Protein AF-A0A2H0XCF5-F1 (afdb_monomer)

Solvent-accessible surface area (backbone atoms only — not comparable to full-atom values): 10838 Å² total; per-residue (Å²): 136,67,68,72,60,56,55,53,52,55,47,54,50,50,53,48,52,52,51,49,44,40,75,73,67,46,80,83,74,76,75,56,80,42,83,70,45,74,65,26,50,51,44,52,53,49,49,54,52,53,51,54,51,32,51,76,69,72,48,75,63,23,30,33,67,71,62,36,50,27,27,74,63,64,46,43,59,60,78,50,70,64,45,41,41,38,24,80,32,69,65,54,40,50,56,49,51,51,52,42,43,73,74,62,28,42,79,57,72,69,33,81,96,72,17,50,23,31,29,35,80,88,78,67,38,41,39,36,32,46,19,31,77,45,87,57,73,83,37,55,56,85,76,56,89,84,42,63,34,54,46,97,90,46,74,46,42,26,54,48,60,69,50,52,45,52,36,47,56,50,42,54,74,73,68,74,50,65,60,69,61,44,49,45,51,44,50,61,66,63,68,122

pLDDT: mean 88.39, std 11.89, range [38.0, 98.62]

Sequence (192 aa):
MLFPRIKMVFVDILLKGLFVLEKLGFKILPIPKVDPDGKTLEVFNLLKKIYAEAEKRGIKVWLTGSWAITGRYGAYFKNIRDIDFTMLTKVNEADFAETLSFLGLAKVKEGPMGANRYVDQKSGIEVDFGSITYPGVYYNMPLKDNEVMVLDGFSYRVIPVESHVKVYKYILFNTGQSLRNDLIKIKILLRY

Nearest PDB structures (foldseek):
  5kqj-assembly1_A  TM=7.344E-01  e=1.319E-07  Klebsiella pneumoniae
  5cfu-assembly1_A  TM=7.432E-01  e=2.700E-07  Pseudomonas aeruginosa
  8an4-assembly1_A  TM=6.280E-01  e=2.299E-04  Mycobacterium tuberculosis H37Rv
  8rr5-assembly1_A  TM=5.787E-01  e=2.359E-03  Mycobacterium tuberculosis H37Rv
  7x8e-assembly1_A  TM=7.436E-01  e=2.132E+00  Pseudomonas fluorescens

Structure (mmCIF, N/CA/C/O backbone):
data_AF-A0A2H0XCF5-F1
#
_entry.id   AF-A0A2H0XCF5-F1
#
loop_
_atom_site.group_PDB
_atom_site.id
_atom_site.type_symbol
_atom_site.label_atom_id
_atom_site.label_alt_id
_atom_site.label_comp_id
_atom_site.label_asym_id
_atom_site.label_entity_id
_atom_site.label_seq_id
_atom_site.pdbx_PDB_ins_code
_atom_site.Cartn_x
_atom_site.Cartn_y
_atom_site.Cartn_z
_atom_site.occupancy
_atom_site.B_iso_or_equiv
_atom_site.auth_seq_id
_atom_site.auth_comp_id
_atom_site.auth_asym_id
_atom_site.auth_atom_id
_atom_site.pdbx_PDB_model_num
ATOM 1 N N . MET A 1 1 ? 10.580 29.923 -9.404 1.00 41.69 1 MET A N 1
ATOM 2 C CA . MET A 1 1 ? 11.225 28.606 -9.169 1.00 41.69 1 MET A CA 1
ATOM 3 C C . MET A 1 1 ? 11.202 27.761 -10.450 1.00 41.69 1 MET A C 1
ATOM 5 O O . MET A 1 1 ? 10.199 27.116 -10.718 1.00 41.69 1 MET A O 1
ATOM 9 N N . LEU A 1 2 ? 12.272 27.772 -11.261 1.00 38.00 2 LEU A N 1
ATOM 10 C CA . LEU A 1 2 ? 12.387 26.961 -12.497 1.00 38.00 2 LEU A CA 1
ATOM 11 C C . LEU A 1 2 ? 13.055 25.582 -12.289 1.00 38.00 2 LEU A C 1
ATOM 13 O O . LEU A 1 2 ? 12.873 24.674 -13.098 1.00 38.00 2 LEU A O 1
ATOM 17 N N . PHE A 1 3 ? 13.783 25.400 -11.186 1.00 44.28 3 PHE A N 1
ATOM 18 C CA . PHE A 1 3 ? 14.558 24.188 -10.890 1.00 44.28 3 PHE A CA 1
ATOM 19 C C . PHE A 1 3 ? 13.755 22.871 -10.766 1.00 44.28 3 PHE A C 1
ATOM 21 O O . PHE A 1 3 ? 14.265 21.847 -11.226 1.00 44.28 3 PHE A O 1
ATOM 28 N N . PRO A 1 4 ? 12.517 22.837 -10.222 1.00 58.19 4 PRO A N 1
ATOM 29 C CA . PRO A 1 4 ? 11.760 21.585 -10.112 1.00 58.19 4 PRO A CA 1
ATOM 30 C C . PRO A 1 4 ? 11.343 21.015 -11.475 1.00 58.19 4 PRO A C 1
ATOM 32 O O . PRO A 1 4 ? 11.314 19.801 -11.660 1.00 58.19 4 PRO A O 1
ATOM 35 N N . ARG A 1 5 ? 11.045 21.890 -12.448 1.00 59.28 5 ARG A N 1
ATOM 36 C CA . ARG A 1 5 ? 10.566 21.485 -13.779 1.00 59.28 5 ARG A CA 1
ATOM 37 C C . ARG A 1 5 ? 11.678 20.875 -14.627 1.00 59.28 5 ARG A C 1
ATOM 39 O O . ARG A 1 5 ? 11.455 19.843 -15.246 1.00 59.28 5 ARG A O 1
ATOM 46 N N . ILE A 1 6 ? 12.874 21.465 -14.601 1.00 62.53 6 ILE A N 1
ATOM 47 C CA . ILE A 1 6 ? 14.034 20.961 -15.352 1.00 62.53 6 ILE A CA 1
ATOM 48 C C . ILE A 1 6 ? 14.409 19.555 -14.871 1.00 62.53 6 ILE A C 1
ATOM 50 O O . ILE A 1 6 ? 14.565 18.654 -15.693 1.00 62.5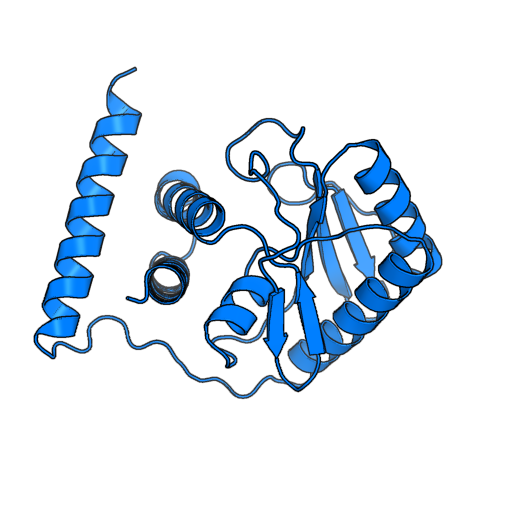3 6 ILE A O 1
ATOM 54 N N . LYS A 1 7 ? 14.455 19.330 -13.548 1.00 66.25 7 LYS A N 1
ATOM 55 C CA . LYS A 1 7 ? 14.712 17.996 -12.983 1.00 66.25 7 LYS A CA 1
ATOM 56 C C . LYS A 1 7 ? 13.691 16.966 -13.469 1.00 66.25 7 LYS A C 1
ATOM 58 O O . LYS A 1 7 ? 14.101 15.907 -13.915 1.00 66.25 7 LYS A O 1
ATOM 63 N N . MET A 1 8 ? 12.392 17.278 -13.473 1.00 67.31 8 MET A N 1
ATOM 64 C CA . MET A 1 8 ? 11.376 16.334 -13.969 1.00 67.31 8 MET A CA 1
ATOM 65 C C . MET A 1 8 ? 11.537 15.988 -15.458 1.00 67.31 8 MET A C 1
ATOM 67 O O . MET A 1 8 ? 11.370 14.831 -15.830 1.00 67.31 8 MET A O 1
ATOM 71 N N . VAL A 1 9 ? 11.921 16.951 -16.302 1.00 72.31 9 VAL A N 1
ATOM 72 C CA . VAL A 1 9 ? 12.153 16.702 -17.737 1.00 72.31 9 VAL A CA 1
ATOM 73 C C . VAL A 1 9 ? 13.334 15.753 -17.959 1.00 72.31 9 VAL A C 1
ATOM 75 O O . VAL A 1 9 ? 13.212 14.800 -18.726 1.00 72.31 9 VAL A O 1
ATOM 78 N N . PHE A 1 10 ? 14.455 15.953 -17.258 1.00 72.44 10 PHE A N 1
ATOM 79 C CA . PHE A 1 10 ? 15.607 15.043 -17.345 1.00 72.44 10 PHE A CA 1
ATOM 80 C C . PHE A 1 10 ? 15.259 13.612 -16.935 1.00 72.44 10 PHE A C 1
ATOM 82 O O . PHE A 1 10 ? 15.766 12.656 -17.512 1.00 72.44 10 PHE A O 1
ATOM 89 N N . VAL A 1 11 ? 14.365 13.460 -15.966 1.00 71.25 11 VAL A N 1
ATOM 90 C CA . VAL A 1 11 ? 13.910 12.160 -15.465 1.00 71.25 11 VAL A CA 1
ATOM 91 C C . VAL A 1 11 ? 13.051 11.451 -16.484 1.00 71.25 11 VAL A C 1
ATOM 93 O O . VAL A 1 11 ? 13.240 10.263 -16.722 1.00 71.25 11 VAL A O 1
ATOM 96 N N . ASP A 1 12 ? 12.136 12.179 -17.110 1.00 76.31 12 ASP A N 1
ATOM 97 C CA . ASP A 1 12 ? 11.334 11.624 -18.188 1.00 76.31 12 ASP A CA 1
ATOM 98 C C . ASP A 1 12 ? 12.219 11.189 -19.355 1.00 76.31 12 ASP A C 1
ATOM 100 O O . ASP A 1 12 ? 11.982 10.128 -19.926 1.00 76.31 12 ASP A O 1
ATOM 104 N N . ILE A 1 13 ? 13.272 11.948 -19.671 1.00 81.75 13 ILE A N 1
ATOM 105 C CA . ILE A 1 13 ? 14.261 11.571 -20.689 1.00 81.75 13 ILE A CA 1
ATOM 106 C C . ILE A 1 13 ? 15.046 10.325 -20.259 1.00 81.75 13 ILE A C 1
ATOM 108 O O . ILE A 1 13 ? 15.174 9.397 -21.053 1.00 81.75 13 ILE A O 1
ATOM 112 N N . LEU A 1 14 ? 15.530 10.264 -19.016 1.00 80.44 14 LEU A N 1
ATOM 113 C CA . LEU A 1 14 ? 16.307 9.131 -18.507 1.00 80.44 14 LEU A CA 1
ATOM 114 C C . LEU A 1 14 ? 15.472 7.848 -18.442 1.00 80.44 14 LEU A C 1
ATOM 116 O O . LEU A 1 14 ? 15.926 6.804 -18.900 1.00 80.44 14 LEU A O 1
ATOM 120 N N . LEU A 1 15 ? 14.238 7.926 -17.938 1.00 82.19 15 LEU A N 1
ATOM 121 C CA . LEU A 1 15 ? 13.301 6.800 -17.918 1.00 82.19 15 LEU A CA 1
ATOM 122 C C . LEU A 1 15 ? 12.941 6.355 -19.340 1.00 82.19 15 LEU A C 1
ATOM 124 O O . LEU A 1 15 ? 12.946 5.158 -19.616 1.00 82.19 15 LEU A O 1
ATOM 128 N N . LYS A 1 16 ? 12.685 7.297 -20.261 1.00 82.12 16 LYS A N 1
ATOM 129 C CA . LYS A 1 16 ? 12.454 6.975 -21.678 1.00 82.12 16 LYS A CA 1
ATOM 130 C C . LYS A 1 16 ? 13.663 6.275 -22.291 1.00 82.12 16 LYS A C 1
ATOM 132 O O . LYS A 1 16 ? 13.485 5.240 -22.919 1.00 82.12 16 LYS A O 1
ATOM 137 N N . GLY A 1 17 ? 14.871 6.798 -22.085 1.00 82.44 17 GLY A N 1
ATOM 138 C CA . GLY A 1 17 ? 16.109 6.196 -22.577 1.00 82.44 17 GLY A CA 1
ATOM 139 C C . GLY A 1 17 ? 16.317 4.784 -22.030 1.00 82.44 17 GLY A C 1
ATOM 140 O O . GLY A 1 17 ? 16.535 3.858 -22.807 1.00 82.44 17 GLY A O 1
ATOM 141 N N . LEU A 1 18 ? 16.152 4.601 -20.715 1.00 82.38 18 LEU A N 1
ATOM 142 C CA . LEU A 1 18 ? 16.228 3.297 -20.055 1.00 82.38 18 LEU A CA 1
ATOM 143 C C . LEU A 1 18 ? 15.256 2.297 -20.697 1.00 82.38 18 LEU A C 1
ATOM 145 O O . LEU A 1 18 ? 15.669 1.218 -21.109 1.00 82.38 18 LEU A O 1
ATOM 149 N N . PHE A 1 19 ? 13.978 2.660 -20.836 1.00 80.62 19 PHE A N 1
ATOM 150 C CA . PHE A 1 19 ? 12.969 1.749 -21.381 1.00 80.62 19 PHE A CA 1
ATOM 151 C C . PHE A 1 19 ? 13.103 1.516 -22.887 1.00 80.62 19 PHE A C 1
ATOM 153 O O . PHE A 1 19 ? 12.775 0.428 -23.353 1.00 80.62 19 PHE A O 1
ATOM 160 N N . VAL A 1 20 ? 13.616 2.484 -23.655 1.00 84.25 20 VAL A N 1
ATOM 161 C CA . VAL A 1 20 ? 13.973 2.276 -25.068 1.00 84.25 20 VAL A CA 1
ATOM 162 C C . VAL A 1 20 ? 15.093 1.246 -25.180 1.00 84.25 20 VAL A C 1
ATOM 164 O O . VAL A 1 20 ? 14.961 0.299 -25.949 1.00 84.25 20 VAL A O 1
ATOM 167 N N . LEU A 1 21 ? 16.155 1.366 -24.380 1.00 81.50 21 LEU A N 1
ATOM 168 C CA . LEU A 1 21 ? 17.240 0.382 -24.369 1.00 81.50 21 LEU A CA 1
ATOM 169 C C . LEU A 1 21 ? 16.738 -1.011 -23.962 1.00 81.50 21 LEU A C 1
ATOM 171 O O . LEU A 1 21 ? 17.125 -2.006 -24.570 1.00 81.50 21 LEU A O 1
ATOM 175 N N . GLU A 1 22 ? 15.820 -1.104 -23.001 1.00 81.19 22 GLU A N 1
ATOM 176 C CA . GLU A 1 22 ? 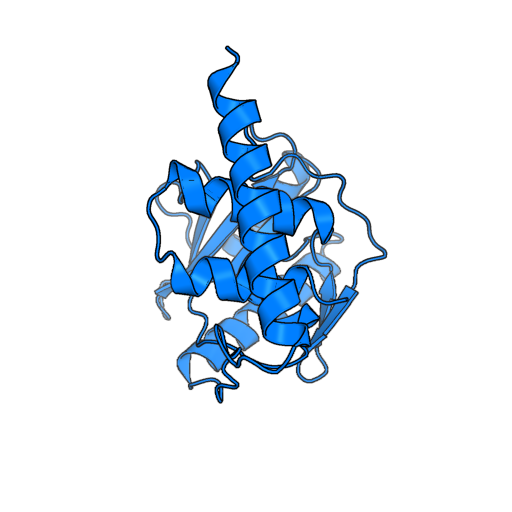15.216 -2.394 -22.654 1.00 81.19 22 GLU A CA 1
ATOM 177 C C . GLU A 1 22 ? 14.352 -2.984 -23.775 1.00 81.19 22 GLU A C 1
ATOM 179 O O . GLU A 1 22 ? 14.401 -4.194 -24.000 1.00 81.19 22 GLU A O 1
ATOM 184 N N . LYS A 1 23 ? 13.618 -2.150 -24.526 1.00 79.81 23 LYS A N 1
ATOM 185 C CA . LYS A 1 23 ? 12.891 -2.580 -25.736 1.00 79.81 23 LYS A CA 1
ATOM 186 C C . LYS A 1 23 ? 13.830 -3.069 -26.840 1.00 79.81 23 LYS A C 1
ATOM 188 O O . LYS A 1 23 ? 13.454 -3.954 -27.599 1.00 79.81 23 LYS A O 1
ATOM 193 N N . LEU A 1 24 ? 15.054 -2.546 -26.892 1.00 84.19 24 LEU A N 1
ATOM 194 C CA . LEU A 1 24 ? 16.117 -3.007 -27.790 1.00 84.19 24 LEU A CA 1
ATOM 195 C C . LEU A 1 24 ? 16.824 -4.285 -27.292 1.00 84.19 24 LEU A C 1
ATOM 197 O O . LEU A 1 24 ? 17.776 -4.739 -27.920 1.00 84.19 24 LEU A O 1
ATOM 201 N N . GLY A 1 25 ? 16.369 -4.883 -26.184 1.00 77.88 25 GLY A N 1
ATOM 202 C CA . GLY A 1 25 ? 16.856 -6.170 -25.677 1.00 77.88 25 GLY A CA 1
ATOM 203 C C . GLY A 1 25 ? 17.908 -6.077 -24.570 1.00 77.88 25 GLY A C 1
ATOM 204 O O . GLY A 1 25 ? 18.288 -7.105 -24.002 1.00 77.88 25 GLY A O 1
ATOM 205 N N . PHE A 1 26 ? 18.351 -4.873 -24.193 1.00 79.19 26 PHE A N 1
ATOM 206 C CA . PHE A 1 26 ? 19.275 -4.699 -23.073 1.00 79.19 26 PHE A CA 1
ATOM 207 C C . PHE A 1 26 ? 18.525 -4.919 -21.752 1.00 79.19 26 PHE A C 1
ATOM 209 O O . PHE A 1 26 ? 17.697 -4.108 -21.359 1.00 79.19 26 PHE A O 1
ATOM 216 N N . LYS A 1 27 ? 18.790 -6.009 -21.022 1.00 77.00 27 LYS A N 1
ATOM 217 C CA . LYS A 1 27 ? 18.137 -6.296 -19.725 1.00 77.00 27 LYS A CA 1
ATOM 218 C C . LYS A 1 27 ? 18.720 -5.442 -18.588 1.00 77.00 27 LYS A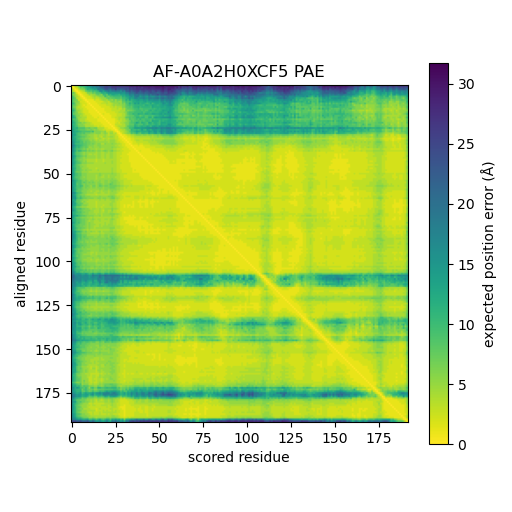 C 1
ATOM 220 O O . LYS A 1 27 ? 19.346 -5.971 -17.674 1.00 77.00 27 LYS A O 1
ATOM 225 N N . ILE A 1 28 ? 18.532 -4.125 -18.651 1.00 81.44 28 ILE A N 1
ATOM 226 C CA . ILE A 1 28 ? 19.169 -3.163 -17.736 1.00 81.44 28 ILE A CA 1
ATOM 227 C C . ILE A 1 28 ? 18.570 -3.244 -16.327 1.00 81.44 28 ILE A C 1
ATOM 229 O O . ILE A 1 28 ? 19.303 -3.196 -15.339 1.00 81.44 28 ILE A O 1
ATOM 233 N N . LEU A 1 29 ? 17.248 -3.392 -16.213 1.00 85.12 29 LEU A N 1
ATOM 234 C CA . LEU A 1 29 ? 16.550 -3.398 -14.931 1.00 85.12 29 LEU A CA 1
ATOM 235 C C . LEU A 1 29 ? 15.545 -4.557 -14.852 1.00 85.12 29 LEU A C 1
ATOM 237 O O . LEU A 1 29 ? 14.331 -4.339 -14.929 1.00 85.12 29 LEU A O 1
ATOM 241 N N . PRO A 1 30 ? 16.004 -5.814 -14.716 1.00 86.12 30 PRO A N 1
ATOM 242 C CA . PRO A 1 30 ? 15.095 -6.948 -14.591 1.00 86.12 30 PRO A CA 1
ATOM 243 C C . PRO A 1 30 ? 14.179 -6.759 -13.375 1.00 86.12 30 PRO A C 1
ATOM 245 O O . PRO A 1 30 ? 14.649 -6.454 -12.278 1.00 86.12 30 PRO A O 1
ATOM 248 N N . ILE A 1 31 ? 12.870 -6.935 -13.579 1.00 90.25 31 ILE A N 1
ATOM 249 C CA . ILE A 1 31 ? 11.903 -6.961 -12.478 1.00 90.25 31 ILE A CA 1
ATOM 250 C C . ILE A 1 31 ? 11.994 -8.361 -11.862 1.00 90.25 31 ILE A C 1
ATOM 252 O O . ILE A 1 31 ? 11.685 -9.333 -12.559 1.00 90.25 31 ILE A O 1
ATOM 256 N N . PRO A 1 32 ? 12.441 -8.497 -10.605 1.00 91.56 32 PRO A N 1
ATOM 257 C CA . PRO A 1 32 ? 12.497 -9.798 -9.958 1.00 91.56 32 PRO A CA 1
ATOM 258 C C . PRO A 1 32 ? 11.08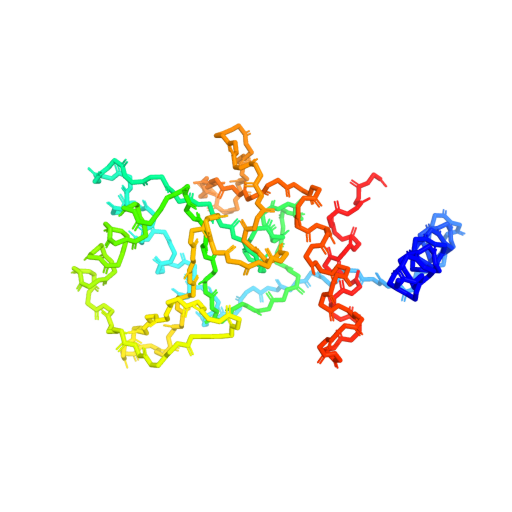5 -10.375 -9.796 1.00 91.56 32 PRO A C 1
ATOM 260 O O . PRO A 1 32 ? 10.108 -9.644 -9.632 1.00 91.56 32 PRO A O 1
ATOM 263 N N . LYS A 1 33 ? 10.991 -11.701 -9.838 1.00 93.19 33 LYS A N 1
ATOM 264 C CA . LYS A 1 33 ? 9.855 -12.450 -9.301 1.00 93.19 33 LYS A CA 1
ATOM 265 C C . LYS A 1 33 ? 10.354 -13.127 -8.035 1.00 93.19 33 LYS A C 1
ATOM 267 O O . LYS A 1 33 ? 11.412 -13.750 -8.071 1.00 93.19 33 LYS A O 1
ATOM 272 N N . VAL A 1 34 ? 9.657 -12.912 -6.932 1.00 94.88 34 VAL A N 1
ATOM 273 C CA . VAL A 1 34 ? 10.078 -13.353 -5.601 1.00 94.88 34 VAL A CA 1
ATOM 274 C C . VAL A 1 34 ? 8.939 -14.154 -5.004 1.00 94.88 34 VAL A C 1
ATOM 276 O O . VAL A 1 34 ? 7.812 -13.678 -5.029 1.00 94.88 34 VAL A O 1
ATOM 279 N N . ASP A 1 35 ? 9.216 -15.326 -4.449 1.00 96.75 35 ASP A N 1
ATOM 280 C CA . ASP A 1 35 ? 8.212 -16.034 -3.659 1.00 96.75 35 ASP A CA 1
ATOM 281 C C . ASP A 1 35 ? 8.038 -15.315 -2.311 1.00 96.75 35 ASP A C 1
ATOM 283 O O . ASP A 1 35 ? 9.043 -15.001 -1.659 1.00 96.75 35 ASP A O 1
ATOM 287 N N . PRO A 1 36 ? 6.800 -14.992 -1.891 1.00 96.88 36 PRO A N 1
ATOM 288 C CA . PRO A 1 36 ? 6.574 -14.261 -0.654 1.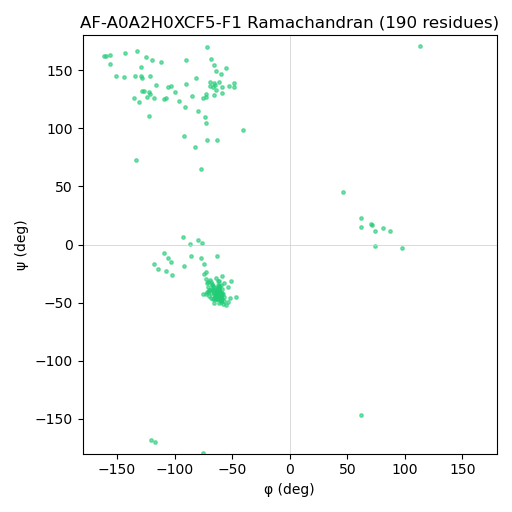00 96.88 36 PRO A CA 1
ATOM 289 C C . PRO A 1 36 ? 6.993 -15.114 0.543 1.00 96.88 36 PRO A C 1
ATOM 291 O O . PRO A 1 36 ? 6.558 -16.254 0.704 1.00 96.88 36 PRO A O 1
ATOM 294 N N . ASP A 1 37 ? 7.816 -14.546 1.418 1.00 98.06 37 ASP A N 1
ATOM 295 C CA . ASP A 1 37 ? 8.162 -15.206 2.672 1.00 98.06 37 ASP A CA 1
ATOM 296 C C . ASP A 1 37 ? 6.993 -15.210 3.674 1.00 98.06 37 ASP A C 1
ATOM 298 O O . ASP A 1 37 ? 5.985 -14.515 3.509 1.00 98.06 37 ASP A O 1
ATOM 302 N N . GLY A 1 38 ? 7.146 -15.973 4.763 1.00 98.19 38 GLY A N 1
ATOM 303 C CA . GLY A 1 38 ? 6.112 -16.100 5.796 1.00 98.19 38 GLY A CA 1
ATOM 304 C C . GLY A 1 38 ? 5.642 -14.751 6.345 1.00 98.19 38 GLY A C 1
ATOM 305 O O . GLY A 1 38 ? 4.448 -14.549 6.553 1.00 98.19 38 GLY A O 1
ATOM 306 N N . LYS A 1 39 ? 6.554 -13.780 6.480 1.00 97.94 39 LYS A N 1
ATOM 307 C CA . LYS A 1 39 ? 6.197 -12.447 6.965 1.00 97.94 39 LYS A CA 1
ATOM 308 C C . LYS A 1 39 ? 5.367 -11.655 5.951 1.00 97.94 39 LYS A C 1
ATOM 310 O O . LYS A 1 39 ? 4.421 -10.978 6.337 1.00 97.94 39 LYS A O 1
ATOM 315 N N . THR A 1 40 ? 5.673 -11.753 4.661 1.00 98.25 40 THR A N 1
ATOM 316 C CA . THR A 1 40 ? 4.866 -11.141 3.592 1.00 98.25 40 THR A CA 1
ATOM 317 C C . THR A 1 40 ? 3.466 -11.753 3.544 1.00 98.25 40 THR A C 1
ATOM 319 O O . THR A 1 40 ? 2.488 -11.030 3.362 1.00 98.25 40 THR A O 1
ATOM 322 N N . LEU A 1 41 ? 3.348 -13.064 3.777 1.00 98.19 41 LEU A N 1
ATOM 323 C CA . LEU A 1 41 ? 2.056 -13.749 3.877 1.00 98.19 41 LEU A CA 1
ATOM 324 C C . LEU A 1 41 ? 1.251 -13.302 5.109 1.00 98.19 41 LEU A C 1
ATOM 326 O O . LEU A 1 41 ? 0.040 -13.105 5.006 1.00 98.19 41 LEU A O 1
ATOM 330 N N . GLU A 1 42 ? 1.896 -13.080 6.259 1.00 98.38 42 GLU A N 1
ATOM 331 C CA . GLU A 1 42 ? 1.244 -12.483 7.436 1.00 98.38 42 GLU A CA 1
ATOM 332 C C . GLU A 1 42 ? 0.686 -11.088 7.134 1.00 98.38 42 GLU A C 1
ATOM 334 O O . GLU A 1 42 ? -0.479 -10.818 7.433 1.00 98.38 42 GLU A O 1
ATOM 339 N N . VAL A 1 43 ? 1.487 -10.224 6.497 1.00 98.56 43 VAL A N 1
ATOM 340 C CA . VAL A 1 43 ? 1.060 -8.880 6.068 1.00 98.56 43 VAL A CA 1
ATOM 341 C C . VAL A 1 43 ? -0.116 -8.977 5.106 1.00 98.56 43 VAL A C 1
ATOM 343 O O . VAL A 1 43 ? -1.105 -8.266 5.270 1.00 98.56 43 VAL A O 1
ATOM 346 N N . PHE A 1 44 ? -0.066 -9.905 4.151 1.00 98.38 44 PHE A N 1
ATOM 347 C CA . PHE A 1 44 ? -1.156 -10.112 3.206 1.00 98.38 44 PHE A CA 1
ATOM 348 C C . PHE A 1 44 ? -2.451 -10.564 3.893 1.00 98.38 44 PHE A C 1
ATOM 350 O O . PHE A 1 44 ? -3.538 -10.094 3.561 1.00 98.38 44 PHE A O 1
ATOM 357 N N . ASN A 1 45 ? -2.352 -11.444 4.889 1.00 98.44 45 ASN A N 1
ATOM 358 C CA . ASN A 1 45 ? -3.506 -11.887 5.667 1.00 98.44 45 ASN A CA 1
ATOM 359 C C . ASN A 1 45 ? -4.093 -10.758 6.523 1.00 98.44 45 ASN A C 1
ATOM 361 O O . ASN A 1 45 ? -5.316 -10.652 6.628 1.00 98.44 45 ASN A O 1
ATOM 365 N N . LEU A 1 46 ? -3.252 -9.901 7.110 1.00 98.62 46 LEU A N 1
ATOM 366 C CA . LEU A 1 46 ? -3.715 -8.715 7.828 1.00 98.62 46 LEU A CA 1
ATOM 367 C C . LEU A 1 46 ? -4.398 -7.720 6.879 1.00 98.62 46 LEU A C 1
ATOM 369 O O . LEU A 1 46 ? -5.491 -7.249 7.183 1.00 98.62 46 LEU A O 1
ATOM 373 N N . LEU A 1 47 ? -3.818 -7.476 5.702 1.00 98.62 47 LEU A N 1
ATOM 374 C CA . LEU A 1 47 ? -4.416 -6.656 4.649 1.00 98.62 47 LEU A CA 1
ATOM 375 C C . LEU A 1 47 ? -5.830 -7.138 4.291 1.00 98.62 47 LEU A C 1
ATOM 377 O O . LEU A 1 47 ? -6.765 -6.337 4.302 1.00 98.62 47 LEU A O 1
ATOM 381 N N . LYS A 1 48 ? -6.017 -8.441 4.039 1.00 98.62 48 LYS A N 1
ATOM 382 C CA . LYS A 1 48 ? -7.344 -9.012 3.741 1.00 98.62 48 LYS A CA 1
ATOM 383 C C . LYS A 1 48 ? -8.351 -8.753 4.865 1.00 98.62 48 LYS A C 1
ATOM 385 O O . LYS A 1 48 ? -9.492 -8.398 4.587 1.00 98.62 48 LYS A O 1
ATOM 390 N N . LYS A 1 49 ? -7.932 -8.901 6.129 1.00 98.44 49 LYS A N 1
ATOM 391 C CA . LYS A 1 49 ? -8.783 -8.637 7.303 1.00 98.44 49 LYS A CA 1
ATOM 392 C C . LYS A 1 49 ? -9.184 -7.167 7.405 1.00 98.44 49 LYS A C 1
ATOM 394 O O . LYS A 1 49 ? -10.364 -6.883 7.585 1.00 98.44 49 LYS A O 1
ATOM 399 N N . ILE A 1 50 ? -8.221 -6.255 7.254 1.00 98.56 50 ILE A N 1
ATOM 400 C CA . ILE A 1 50 ? -8.462 -4.805 7.269 1.00 98.56 50 ILE A CA 1
ATOM 401 C C . ILE A 1 50 ? -9.448 -4.422 6.167 1.00 98.56 50 ILE A C 1
ATOM 403 O O . ILE A 1 50 ? -10.412 -3.706 6.425 1.00 98.56 50 ILE A O 1
ATOM 407 N N . TYR A 1 51 ? -9.235 -4.929 4.952 1.00 97.81 51 TYR A N 1
ATOM 408 C CA . TYR A 1 51 ? -10.091 -4.623 3.811 1.00 97.81 51 TYR A CA 1
ATOM 409 C C . TYR A 1 51 ? -11.522 -5.127 4.021 1.00 97.81 51 TYR A C 1
ATOM 411 O O . TYR A 1 51 ? -12.467 -4.364 3.851 1.00 97.81 51 TYR A O 1
ATOM 419 N N . ALA A 1 52 ? -11.678 -6.378 4.463 1.00 97.88 52 ALA A N 1
ATOM 420 C CA . ALA A 1 52 ? -12.987 -6.961 4.737 1.00 97.88 52 ALA A CA 1
ATOM 421 C C . ALA A 1 52 ? -13.746 -6.201 5.837 1.00 97.88 52 ALA A C 1
ATOM 423 O O . ALA A 1 52 ? -14.956 -6.016 5.735 1.00 97.88 52 ALA A O 1
ATOM 424 N N . GLU A 1 53 ? -13.056 -5.748 6.887 1.00 98.44 53 GLU A N 1
ATOM 425 C CA . GLU A 1 53 ? -13.685 -4.966 7.954 1.00 98.44 53 GLU A CA 1
ATOM 426 C C . GLU A 1 53 ? -14.070 -3.555 7.489 1.00 98.44 53 GLU A C 1
ATOM 428 O O . GLU A 1 53 ? -15.175 -3.096 7.779 1.00 98.44 53 GLU A O 1
ATOM 433 N N . ALA A 1 54 ? -13.211 -2.891 6.710 1.00 97.62 54 ALA A N 1
ATOM 434 C CA . ALA A 1 54 ? -13.534 -1.600 6.108 1.00 97.62 54 ALA A CA 1
ATOM 435 C C . ALA A 1 54 ? -14.772 -1.701 5.199 1.00 97.62 54 ALA A C 1
ATOM 437 O O . ALA A 1 54 ? -15.671 -0.867 5.289 1.00 97.62 54 ALA A O 1
ATOM 438 N N . GLU A 1 55 ? -14.875 -2.756 4.384 1.00 95.69 55 GLU A N 1
ATOM 439 C CA . GLU A 1 55 ? -16.038 -2.984 3.520 1.00 95.69 55 GLU A CA 1
ATOM 440 C C . GLU A 1 55 ? -17.330 -3.224 4.303 1.00 95.69 55 GLU A C 1
ATOM 442 O O . GLU A 1 55 ? -18.350 -2.620 3.972 1.00 95.69 55 GLU A O 1
ATOM 447 N N . LYS A 1 56 ? -17.295 -4.021 5.381 1.00 97.50 56 LYS A N 1
ATOM 448 C CA . LYS A 1 56 ? -18.459 -4.208 6.271 1.00 97.50 56 LYS A CA 1
ATOM 449 C C . LYS A 1 56 ? -18.966 -2.893 6.859 1.00 97.50 56 LYS A C 1
ATOM 451 O O . LYS A 1 56 ? -20.164 -2.744 7.076 1.00 97.50 56 LYS A O 1
ATOM 456 N N . ARG A 1 57 ? -18.057 -1.950 7.112 1.00 96.69 57 ARG A N 1
ATOM 457 C CA . ARG A 1 57 ? -18.353 -0.617 7.654 1.00 96.69 57 ARG A CA 1
ATOM 458 C C . ARG A 1 57 ? -18.698 0.415 6.578 1.00 96.69 57 ARG A C 1
ATOM 460 O O . ARG A 1 57 ? -18.946 1.568 6.909 1.00 96.69 57 ARG A O 1
ATOM 467 N N . GLY A 1 58 ? -18.702 0.034 5.299 1.00 96.06 58 GLY A N 1
ATOM 468 C CA . GLY A 1 58 ? -18.943 0.958 4.187 1.00 96.06 58 GLY A CA 1
ATOM 469 C C . GLY A 1 58 ? -17.798 1.948 3.934 1.00 96.06 58 GLY A C 1
ATOM 470 O O . GLY A 1 58 ? -17.995 2.954 3.254 1.00 96.06 58 GLY A O 1
ATOM 471 N N . ILE A 1 59 ? -16.598 1.678 4.454 1.00 95.88 59 ILE A N 1
ATOM 472 C CA . ILE A 1 59 ? -15.426 2.546 4.320 1.00 95.88 59 ILE A CA 1
ATOM 473 C C . ILE A 1 59 ? -14.641 2.139 3.074 1.00 95.88 59 ILE A C 1
ATOM 475 O O . ILE A 1 59 ? -14.107 1.032 2.962 1.00 95.88 59 ILE A O 1
ATOM 479 N N . LYS A 1 60 ? -14.522 3.068 2.124 1.00 95.75 60 LYS A N 1
ATOM 480 C CA . LYS A 1 60 ? -13.685 2.871 0.941 1.00 95.75 60 LYS A CA 1
ATOM 481 C C . LYS A 1 60 ? -12.233 3.239 1.240 1.00 95.75 60 LYS A C 1
ATOM 483 O O . LYS A 1 60 ? -11.930 4.343 1.682 1.00 95.75 60 LYS A O 1
ATOM 488 N N . VAL A 1 61 ? -11.343 2.305 0.927 1.00 96.81 61 VAL A N 1
ATOM 489 C CA . VAL A 1 61 ? -9.887 2.412 1.057 1.00 96.81 61 VAL A CA 1
ATOM 490 C C . VAL A 1 61 ? -9.207 2.045 -0.261 1.00 96.81 61 VAL A C 1
ATOM 492 O O . VAL A 1 61 ? -9.661 1.138 -0.967 1.00 96.81 61 VAL A O 1
ATOM 495 N N . TRP A 1 62 ? -8.124 2.739 -0.598 1.00 97.69 62 TRP A N 1
ATOM 496 C CA . TRP A 1 62 ? -7.310 2.462 -1.780 1.00 97.69 62 TRP A CA 1
ATOM 497 C C . TRP A 1 62 ? -5.911 2.084 -1.341 1.00 97.69 62 TRP A C 1
ATOM 499 O O . TRP A 1 62 ? -5.269 2.839 -0.613 1.00 97.69 62 TRP A O 1
ATOM 509 N N . LEU A 1 63 ? -5.432 0.931 -1.798 1.00 97.00 63 LEU A N 1
ATOM 510 C CA . LEU A 1 63 ? -4.047 0.558 -1.577 1.00 97.00 63 LEU A CA 1
ATOM 511 C C . LEU A 1 63 ? -3.113 1.447 -2.388 1.00 97.00 63 LEU A C 1
ATOM 513 O O . LEU A 1 63 ? -3.358 1.755 -3.561 1.00 97.00 63 LEU A O 1
ATOM 517 N N . THR A 1 64 ? -2.009 1.809 -1.748 1.00 94.31 64 THR A N 1
ATOM 518 C CA . THR A 1 64 ? -0.881 2.502 -2.362 1.00 94.31 64 THR A CA 1
ATOM 519 C C . THR A 1 64 ? 0.381 1.645 -2.211 1.00 94.31 64 THR A C 1
ATOM 521 O O . THR A 1 64 ? 0.303 0.445 -1.918 1.00 94.31 64 THR A O 1
ATOM 524 N N . GLY A 1 65 ? 1.547 2.220 -2.492 1.00 93.56 65 GLY A N 1
ATOM 525 C CA . GLY A 1 65 ? 2.819 1.605 -2.149 1.00 93.56 65 GLY A CA 1
ATOM 526 C C . GLY A 1 65 ? 3.076 0.261 -2.835 1.00 93.56 65 GLY A C 1
ATOM 527 O O . GLY A 1 65 ? 2.679 0.006 -3.979 1.00 93.56 65 GLY A O 1
ATOM 528 N N . SER A 1 66 ? 3.780 -0.625 -2.128 1.00 95.69 66 SER A N 1
ATOM 529 C CA . SER A 1 66 ? 4.270 -1.882 -2.714 1.00 95.69 66 SER A CA 1
ATOM 530 C C . SER A 1 66 ? 3.142 -2.878 -3.026 1.00 95.69 66 SER A C 1
ATOM 532 O O . SER A 1 66 ? 3.256 -3.627 -3.998 1.00 95.69 66 SER A O 1
ATOM 534 N N . TRP A 1 67 ? 2.042 -2.872 -2.263 1.00 97.38 67 TRP A N 1
ATOM 535 C CA . TRP A 1 67 ? 0.893 -3.755 -2.510 1.00 97.38 67 TRP A CA 1
ATOM 536 C C . TRP A 1 67 ? 0.158 -3.396 -3.799 1.00 97.38 67 TRP A C 1
ATOM 538 O O . TRP A 1 67 ? -0.077 -4.273 -4.629 1.00 97.38 67 TRP A O 1
ATOM 548 N N . ALA A 1 68 ? -0.112 -2.109 -4.038 1.00 96.44 68 ALA A N 1
ATOM 549 C CA . ALA A 1 68 ? -0.735 -1.676 -5.287 1.00 96.44 68 ALA A CA 1
ATOM 550 C C . ALA A 1 68 ? 0.137 -1.979 -6.520 1.00 96.44 68 ALA A C 1
ATOM 552 O O . ALA A 1 68 ? -0.383 -2.340 -7.575 1.00 96.44 68 ALA A O 1
ATOM 553 N N . ILE A 1 69 ? 1.466 -1.887 -6.394 1.00 96.38 69 ILE A N 1
ATOM 554 C CA . ILE A 1 69 ? 2.399 -2.274 -7.467 1.00 96.38 69 ILE A CA 1
ATOM 555 C C . ILE A 1 69 ? 2.383 -3.784 -7.701 1.00 96.38 69 ILE A C 1
ATOM 557 O O . ILE A 1 69 ? 2.383 -4.221 -8.848 1.00 96.38 69 ILE A O 1
ATOM 561 N N . THR A 1 70 ? 2.349 -4.577 -6.632 1.00 96.69 70 THR A N 1
ATOM 562 C CA . THR A 1 70 ? 2.293 -6.044 -6.716 1.00 96.69 70 THR A CA 1
ATOM 563 C C . THR A 1 70 ? 1.031 -6.501 -7.445 1.00 96.69 70 THR A C 1
ATOM 565 O O . THR A 1 70 ? 1.124 -7.307 -8.368 1.00 96.69 70 THR A O 1
ATOM 568 N N . GLY A 1 71 ? -0.127 -5.913 -7.123 1.00 95.94 71 GLY A N 1
ATOM 569 C CA . GLY A 1 71 ? -1.377 -6.167 -7.845 1.00 95.94 71 GLY A CA 1
ATOM 570 C C . GLY A 1 71 ? -1.295 -5.831 -9.333 1.00 95.94 71 GLY A C 1
ATOM 571 O O . GLY A 1 71 ? -1.741 -6.612 -10.164 1.00 95.94 71 GLY A O 1
ATOM 572 N N . ARG A 1 72 ? -0.652 -4.712 -9.685 1.00 94.94 72 ARG A N 1
ATOM 573 C CA . ARG A 1 72 ? -0.432 -4.315 -11.089 1.00 94.94 72 ARG A CA 1
ATOM 574 C C . ARG A 1 72 ? 0.526 -5.226 -11.835 1.00 94.94 72 ARG A C 1
ATOM 576 O O . ARG A 1 72 ? 0.365 -5.438 -13.031 1.00 94.94 72 ARG A O 1
ATOM 583 N N . TYR A 1 73 ? 1.538 -5.738 -11.144 1.00 95.19 73 TYR A N 1
ATOM 584 C CA . TYR A 1 73 ? 2.485 -6.672 -11.734 1.00 95.19 73 TYR A CA 1
ATOM 585 C C . TYR A 1 73 ? 1.884 -8.074 -11.912 1.00 95.19 73 TYR A C 1
ATOM 587 O O . TYR A 1 73 ? 2.338 -8.821 -12.777 1.00 95.19 73 TYR A O 1
ATOM 595 N N . GLY A 1 74 ? 0.882 -8.429 -11.100 1.00 95.06 74 GLY A N 1
ATOM 596 C CA . GLY A 1 74 ? 0.285 -9.766 -11.056 1.00 95.06 74 GLY A CA 1
ATOM 597 C C . GLY A 1 74 ? 1.175 -10.812 -10.375 1.00 95.06 74 GLY A C 1
ATOM 598 O O . GLY A 1 74 ? 0.921 -12.005 -10.496 1.00 95.06 74 GLY A O 1
ATOM 599 N N . ALA A 1 75 ? 2.245 -10.381 -9.702 1.00 95.00 75 ALA A N 1
ATOM 600 C CA . ALA A 1 75 ? 3.179 -11.235 -8.977 1.00 95.00 75 ALA A CA 1
ATOM 601 C C . ALA A 1 75 ? 3.956 -10.420 -7.933 1.00 95.00 75 ALA A C 1
ATOM 603 O O . ALA A 1 75 ? 4.070 -9.197 -8.032 1.00 95.00 75 ALA A O 1
ATOM 604 N N . TYR A 1 76 ? 4.557 -11.103 -6.963 1.00 96.81 76 TYR A N 1
ATOM 605 C CA . TYR A 1 76 ? 5.467 -10.498 -5.995 1.00 96.81 76 TYR A CA 1
ATOM 606 C C . TYR A 1 76 ? 6.813 -10.152 -6.646 1.00 96.81 76 TYR A C 1
ATOM 608 O O . TYR A 1 76 ? 7.469 -10.991 -7.266 1.00 96.81 76 TYR A O 1
ATOM 616 N N . PHE A 1 77 ? 7.238 -8.895 -6.491 1.00 95.25 77 PHE A N 1
ATOM 617 C CA . PHE A 1 77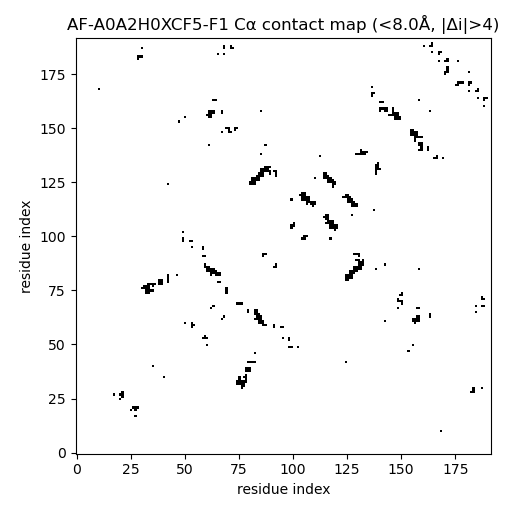 ? 8.556 -8.409 -6.932 1.00 95.25 77 PHE A CA 1
ATOM 618 C C . PHE A 1 77 ? 9.507 -8.113 -5.760 1.00 95.25 77 PHE A C 1
ATOM 620 O O . PHE A 1 77 ? 10.679 -7.803 -5.951 1.00 95.25 77 PHE A O 1
ATOM 627 N N . LYS A 1 78 ? 9.007 -8.170 -4.527 1.00 95.62 78 LYS A N 1
ATOM 628 C CA . LYS A 1 78 ? 9.775 -8.048 -3.287 1.00 95.62 78 LYS A CA 1
ATOM 629 C C . LYS A 1 78 ? 8.951 -8.619 -2.140 1.00 95.62 78 LYS A C 1
ATOM 631 O O . LYS A 1 78 ? 7.728 -8.680 -2.234 1.00 95.62 78 LYS A O 1
ATOM 636 N N . ASN A 1 79 ? 9.619 -8.926 -1.035 1.00 97.25 79 ASN A N 1
ATOM 637 C CA . ASN A 1 79 ? 8.939 -9.095 0.243 1.00 97.25 79 ASN A CA 1
ATOM 638 C C . ASN A 1 79 ? 8.426 -7.734 0.740 1.00 97.25 79 ASN A C 1
ATOM 640 O O . ASN A 1 79 ? 9.134 -6.722 0.649 1.00 97.25 79 ASN A O 1
ATOM 644 N N . ILE A 1 80 ? 7.191 -7.706 1.236 1.00 96.94 80 ILE A N 1
ATOM 645 C CA . ILE A 1 80 ? 6.493 -6.490 1.679 1.00 96.94 80 ILE A CA 1
ATOM 646 C C . ILE A 1 80 ? 6.230 -6.616 3.180 1.00 96.94 80 ILE A C 1
ATOM 648 O O . ILE A 1 80 ? 5.912 -7.701 3.666 1.00 96.94 80 ILE A O 1
ATOM 652 N N . ARG A 1 81 ? 6.451 -5.532 3.929 1.00 97.12 81 ARG A N 1
ATOM 653 C CA . ARG A 1 81 ? 6.488 -5.544 5.405 1.00 97.12 81 ARG A CA 1
ATOM 654 C C . ARG A 1 81 ? 5.407 -4.684 6.050 1.00 97.12 81 ARG A C 1
ATOM 656 O O . ARG A 1 81 ? 5.126 -4.846 7.230 1.00 97.12 81 ARG A O 1
ATOM 663 N N . ASP A 1 82 ? 4.829 -3.809 5.255 1.00 96.69 82 ASP A N 1
ATOM 664 C CA . ASP A 1 82 ? 3.965 -2.701 5.609 1.00 96.69 82 ASP A CA 1
ATOM 665 C C . ASP A 1 82 ? 2.728 -2.691 4.706 1.00 96.69 82 ASP A C 1
ATOM 667 O O . ASP A 1 82 ? 2.654 -3.410 3.700 1.00 96.69 82 ASP A O 1
ATOM 671 N N . ILE A 1 83 ? 1.727 -1.903 5.087 1.00 98.00 83 ILE A N 1
ATOM 672 C CA . ILE A 1 83 ? 0.505 -1.699 4.315 1.00 98.00 83 ILE A CA 1
ATOM 673 C C . ILE A 1 83 ? 0.245 -0.200 4.205 1.00 98.00 83 ILE A C 1
ATOM 675 O O . ILE A 1 83 ? 0.064 0.468 5.216 1.00 98.00 83 ILE A O 1
ATOM 679 N N . ASP A 1 84 ? 0.159 0.305 2.978 1.00 95.94 84 ASP A N 1
ATOM 680 C CA . ASP A 1 84 ? -0.103 1.718 2.718 1.00 95.94 84 ASP A CA 1
ATOM 681 C C . ASP A 1 84 ? -1.512 1.921 2.149 1.00 95.94 84 ASP A C 1
ATOM 683 O O . ASP A 1 84 ? -1.845 1.366 1.093 1.00 95.94 84 ASP A O 1
ATOM 687 N N . PHE A 1 85 ? -2.314 2.780 2.777 1.00 96.00 85 PHE A N 1
ATOM 688 C CA . PHE A 1 85 ? -3.639 3.165 2.288 1.00 96.00 85 PHE A CA 1
ATOM 689 C C . PHE A 1 85 ? -3.765 4.663 2.004 1.00 96.00 85 PHE A C 1
ATOM 691 O O . PHE A 1 85 ? -3.042 5.514 2.518 1.00 96.00 85 PHE A O 1
ATOM 698 N N . THR A 1 86 ? -4.743 4.997 1.172 1.00 95.00 86 THR A N 1
ATOM 699 C CA . THR A 1 86 ? -5.228 6.360 0.982 1.00 95.00 86 THR A CA 1
ATOM 700 C C . THR A 1 86 ? -6.754 6.389 0.990 1.00 95.00 86 THR A C 1
ATOM 702 O O . THR A 1 86 ? -7.408 5.460 0.507 1.00 95.00 86 THR A O 1
ATOM 705 N N . MET A 1 87 ? -7.315 7.469 1.539 1.00 94.38 87 MET A N 1
ATOM 706 C CA . MET A 1 87 ? -8.758 7.682 1.683 1.00 94.38 87 MET A CA 1
ATOM 707 C C . MET A 1 87 ? -9.197 9.004 1.047 1.00 94.38 87 MET A C 1
ATOM 709 O O . MET A 1 87 ? -8.400 9.916 0.840 1.00 94.38 87 MET A O 1
ATOM 713 N N . LEU A 1 88 ? -10.494 9.132 0.768 1.00 93.06 88 LEU A N 1
ATOM 714 C CA . LEU A 1 88 ? -11.068 10.315 0.118 1.00 93.06 88 LEU A CA 1
ATOM 715 C C . LEU A 1 88 ? -11.100 11.560 1.011 1.00 93.06 88 LEU A C 1
ATOM 717 O O . LEU A 1 88 ? -10.938 12.674 0.526 1.00 93.06 88 LEU A O 1
ATOM 721 N N . THR A 1 89 ? -11.352 11.405 2.307 1.00 92.50 89 THR A N 1
ATOM 722 C CA . THR A 1 89 ? -11.583 12.547 3.202 1.00 92.50 89 THR A CA 1
ATOM 723 C C . THR A 1 89 ? -10.984 12.310 4.580 1.00 92.50 89 THR A C 1
ATOM 725 O O . THR A 1 89 ? -10.686 11.173 4.948 1.00 92.50 89 THR A O 1
ATOM 728 N N . LYS A 1 90 ? -10.849 13.386 5.363 1.00 91.56 90 LYS A N 1
ATOM 729 C CA . LYS A 1 90 ? -10.460 13.308 6.778 1.00 91.56 90 LYS A CA 1
ATOM 730 C C . LYS A 1 90 ? -11.444 12.517 7.633 1.00 91.56 90 LYS A C 1
ATOM 732 O O . LYS A 1 90 ? -11.022 11.874 8.583 1.00 91.56 90 LYS A O 1
ATOM 737 N N . VAL A 1 91 ? -12.727 12.542 7.276 1.00 94.12 91 VAL A N 1
ATOM 738 C CA . VAL A 1 91 ? -13.751 11.741 7.955 1.00 94.12 91 VAL A CA 1
ATOM 739 C C . VAL A 1 91 ? -13.477 10.259 7.713 1.00 94.12 91 VAL A C 1
ATOM 741 O O . VAL A 1 91 ? -13.287 9.518 8.666 1.00 94.12 91 VAL A O 1
ATOM 744 N N . ASN A 1 92 ? -13.276 9.850 6.454 1.00 94.44 92 ASN A N 1
ATOM 745 C CA . ASN A 1 92 ? -12.952 8.451 6.144 1.00 94.44 92 ASN A CA 1
ATOM 746 C C . ASN A 1 92 ? -11.627 7.987 6.763 1.00 94.44 92 ASN A C 1
ATOM 748 O O . ASN A 1 92 ? -11.463 6.812 7.066 1.00 94.44 92 ASN A O 1
ATOM 752 N N . GLU A 1 93 ? -10.664 8.893 6.921 1.00 94.38 93 GLU A N 1
ATOM 753 C CA . GLU A 1 93 ? -9.412 8.624 7.626 1.00 94.38 93 GLU A CA 1
ATOM 754 C C . GLU A 1 93 ? -9.629 8.352 9.119 1.00 94.38 93 GLU A C 1
ATOM 756 O O . GLU A 1 93 ? -9.007 7.435 9.654 1.00 94.38 93 GLU A O 1
ATOM 761 N N . ALA A 1 94 ? -10.520 9.101 9.775 1.00 94.94 94 ALA A N 1
ATOM 762 C CA . ALA A 1 94 ? -10.912 8.849 11.159 1.00 94.94 94 ALA A CA 1
ATOM 763 C C . ALA A 1 94 ? -11.682 7.523 11.291 1.00 94.94 94 ALA A C 1
ATOM 765 O O . ALA A 1 94 ? -11.298 6.684 12.104 1.00 94.94 94 ALA A O 1
ATOM 766 N N . ASP A 1 95 ? -12.668 7.272 10.424 1.00 97.19 95 ASP A N 1
ATOM 767 C CA . ASP A 1 95 ? -13.436 6.015 10.409 1.00 97.19 95 ASP A CA 1
ATOM 768 C C . ASP A 1 95 ? -12.518 4.795 10.190 1.00 97.19 95 ASP A C 1
ATOM 770 O O . ASP A 1 95 ? -12.679 3.720 10.783 1.00 97.19 95 ASP A O 1
ATOM 774 N N . PHE A 1 96 ? -11.508 4.950 9.329 1.00 97.81 96 PHE A N 1
ATOM 775 C CA . PHE A 1 96 ? -10.515 3.910 9.086 1.00 97.81 96 PHE A CA 1
ATOM 776 C C . PHE A 1 96 ? -9.602 3.697 10.299 1.00 97.81 96 PHE A C 1
ATOM 778 O O . PHE A 1 96 ? -9.308 2.556 10.652 1.00 97.81 96 PHE A O 1
ATOM 785 N N . ALA A 1 97 ? -9.203 4.764 10.992 1.00 97.19 97 ALA A N 1
ATOM 786 C CA . ALA A 1 97 ? -8.436 4.666 12.232 1.00 97.19 97 ALA A CA 1
ATOM 787 C C . ALA A 1 97 ? -9.201 3.902 13.332 1.00 97.19 97 ALA A C 1
ATOM 789 O O . ALA A 1 97 ? -8.624 3.054 14.021 1.00 97.19 97 ALA A O 1
ATOM 790 N N . GLU A 1 98 ? -10.509 4.133 13.460 1.00 97.56 98 GLU A N 1
ATOM 791 C CA . GLU A 1 98 ? -11.381 3.357 14.351 1.00 97.56 98 GLU A CA 1
ATOM 792 C C . GLU A 1 98 ? -11.459 1.884 13.936 1.00 97.56 98 GLU A C 1
ATOM 794 O O . GLU A 1 98 ? -11.408 0.993 14.785 1.00 97.56 98 GLU A O 1
ATOM 799 N N . THR A 1 99 ? -11.507 1.612 12.630 1.00 98.19 99 THR A N 1
ATOM 800 C CA . THR A 1 99 ? -11.484 0.247 12.082 1.00 98.19 99 THR A CA 1
ATOM 801 C C . THR A 1 99 ? -10.205 -0.498 12.467 1.00 98.19 99 THR A C 1
ATOM 803 O O . THR A 1 99 ? -10.265 -1.642 12.919 1.00 98.19 99 THR A O 1
ATOM 806 N N . LEU A 1 100 ? -9.042 0.145 12.343 1.00 98.06 100 LEU A N 1
ATOM 807 C CA . LEU A 1 100 ? -7.768 -0.454 12.750 1.00 98.06 100 LEU A CA 1
ATOM 808 C C . LEU A 1 100 ? -7.701 -0.680 14.264 1.00 98.06 100 LEU A C 1
ATOM 810 O O . LEU A 1 100 ? -7.236 -1.732 14.702 1.00 98.06 100 LEU A O 1
ATOM 814 N N . SER A 1 101 ? -8.219 0.264 15.050 1.00 97.75 101 SER A N 1
ATOM 815 C CA . SER A 1 101 ? -8.291 0.142 16.512 1.00 97.75 101 SER A CA 1
ATOM 816 C C . SER A 1 101 ? -9.180 -1.031 16.934 1.00 97.75 101 SER A C 1
ATOM 818 O O . SER A 1 101 ? -8.809 -1.810 17.809 1.00 97.75 101 SER A O 1
ATOM 820 N N . PHE A 1 102 ? -10.323 -1.215 16.265 1.00 97.69 102 PHE A N 1
ATOM 821 C CA . PHE A 1 102 ? -11.217 -2.356 16.475 1.00 97.69 102 PHE A CA 1
ATOM 822 C C . PHE A 1 102 ? -10.543 -3.701 16.168 1.00 97.69 102 PHE A C 1
ATOM 824 O O . PHE A 1 102 ? -10.772 -4.684 16.867 1.00 97.69 102 PHE A O 1
ATOM 831 N N . LEU A 1 103 ? -9.673 -3.742 15.155 1.00 97.88 103 LEU A N 1
ATOM 832 C CA . LEU A 1 103 ? -8.868 -4.921 14.823 1.00 97.88 103 LEU A CA 1
ATOM 833 C C . LEU A 1 103 ? -7.679 -5.142 15.778 1.00 97.88 103 LEU A C 1
ATOM 835 O O . LEU A 1 103 ? -6.926 -6.099 15.594 1.00 97.88 103 LEU A O 1
ATOM 839 N N . GLY A 1 104 ? -7.517 -4.292 16.795 1.00 97.69 104 GLY A N 1
ATOM 840 C CA . GLY A 1 104 ? -6.482 -4.408 17.820 1.00 97.69 104 GLY A CA 1
ATOM 841 C C . GLY A 1 104 ? -5.146 -3.756 17.460 1.00 97.69 104 GLY A C 1
ATOM 842 O O . GLY A 1 104 ? -4.160 -3.990 18.157 1.00 97.69 104 GLY A O 1
ATOM 843 N N . LEU A 1 105 ? -5.079 -2.950 16.393 1.00 98.25 105 LEU A N 1
ATOM 844 C CA . LEU A 1 105 ? -3.870 -2.195 16.065 1.00 98.25 105 LEU A CA 1
ATOM 845 C C . LEU A 1 105 ? -3.799 -0.924 16.913 1.00 98.25 105 LEU A C 1
ATOM 847 O O . LEU A 1 105 ? -4.804 -0.256 17.151 1.00 98.25 105 LEU A O 1
ATOM 851 N N . ALA A 1 106 ? -2.589 -0.549 17.318 1.00 96.75 106 ALA A N 1
ATOM 852 C CA . ALA A 1 106 ? -2.355 0.637 18.131 1.00 96.75 106 ALA A CA 1
ATOM 853 C C . ALA A 1 106 ? -1.791 1.781 17.287 1.00 96.75 106 ALA A C 1
ATOM 855 O O . ALA A 1 106 ? -0.855 1.580 16.509 1.00 96.75 106 ALA A O 1
ATOM 856 N N . LYS A 1 107 ? -2.311 2.997 17.490 1.00 94.56 107 LYS A N 1
ATOM 857 C CA . LYS A 1 107 ? -1.705 4.208 16.933 1.00 94.56 107 LYS A CA 1
ATOM 858 C C . LYS A 1 107 ? -0.319 4.413 17.540 1.00 94.56 107 LYS A C 1
ATOM 860 O O . LYS A 1 107 ? -0.156 4.363 18.759 1.00 94.56 107 LYS A O 1
ATOM 865 N N . VAL A 1 108 ? 0.665 4.694 16.697 1.00 92.06 108 VAL A N 1
ATOM 866 C CA . VAL A 1 108 ? 2.012 5.095 17.122 1.00 92.06 108 VAL A CA 1
ATOM 867 C C . VAL A 1 108 ? 2.315 6.513 16.625 1.00 92.06 108 VAL A C 1
ATOM 869 O O . VAL A 1 108 ? 1.414 7.234 16.190 1.00 92.06 108 VAL A O 1
ATOM 872 N N . LYS A 1 109 ? 3.575 6.954 16.737 1.00 81.00 109 LYS A N 1
ATOM 873 C CA . LYS A 1 109 ? 4.013 8.243 16.177 1.00 81.00 109 LYS A CA 1
ATOM 874 C C . LYS A 1 109 ? 3.691 8.321 14.684 1.00 81.00 109 LYS A C 1
ATOM 876 O O . LYS A 1 109 ? 3.668 7.293 14.017 1.00 81.00 109 LYS A O 1
ATOM 881 N N . GLU A 1 110 ? 3.474 9.539 14.187 1.00 77.44 110 GLU A N 1
ATOM 882 C CA . GLU A 1 110 ? 3.224 9.785 12.764 1.00 77.44 110 GLU A CA 1
ATOM 883 C C . GLU A 1 110 ? 4.262 9.075 11.888 1.00 77.44 110 GLU A C 1
ATOM 885 O O . GLU A 1 110 ? 5.463 9.080 12.178 1.00 77.44 110 GLU A O 1
ATOM 890 N N . GLY A 1 111 ? 3.768 8.434 10.832 1.00 63.78 111 GLY A N 1
ATOM 891 C CA . GLY A 1 111 ? 4.585 7.766 9.839 1.00 63.78 111 GLY A CA 1
ATOM 892 C C . GLY A 1 111 ? 5.275 8.755 8.894 1.00 63.78 111 GLY A C 1
ATOM 893 O O . GLY A 1 111 ? 5.116 9.978 9.004 1.00 63.78 111 GLY A O 1
ATOM 894 N N . PRO A 1 112 ? 6.051 8.240 7.928 1.00 65.19 112 PRO A N 1
ATOM 895 C CA . PRO A 1 112 ? 6.671 9.037 6.885 1.00 65.19 112 PRO A CA 1
ATOM 896 C C . PRO A 1 112 ? 5.664 9.989 6.237 1.00 65.19 112 PRO A C 1
ATOM 898 O O . PRO A 1 112 ? 4.521 9.626 5.965 1.00 65.19 112 PRO A O 1
ATOM 901 N N . MET A 1 113 ? 6.100 11.219 5.959 1.00 69.31 113 MET A N 1
ATOM 902 C CA . MET A 1 113 ? 5.280 12.236 5.283 1.00 69.31 113 MET A CA 1
ATOM 903 C C . MET A 1 113 ? 4.000 12.643 6.046 1.00 69.31 113 MET A C 1
ATOM 905 O O . MET A 1 113 ? 3.064 13.148 5.428 1.00 69.31 113 MET A O 1
ATOM 909 N N . GLY A 1 114 ? 3.958 12.445 7.372 1.00 71.31 114 GLY A N 1
ATOM 910 C CA . GLY A 1 114 ? 2.840 12.848 8.238 1.00 71.31 114 GLY A CA 1
ATOM 911 C C . GLY A 1 114 ? 1.656 11.876 8.232 1.00 71.31 114 GLY A C 1
ATOM 912 O O . GLY A 1 114 ? 0.563 12.234 8.672 1.00 71.31 114 GLY A O 1
ATOM 913 N N . ALA A 1 115 ? 1.847 10.662 7.706 1.00 82.56 115 ALA A N 1
ATOM 914 C CA . ALA A 1 115 ? 0.818 9.629 7.690 1.00 82.56 115 ALA A CA 1
ATOM 915 C C . ALA A 1 115 ? 0.374 9.266 9.116 1.00 82.56 115 ALA A C 1
ATOM 917 O O . ALA A 1 115 ? 1.186 9.227 10.045 1.00 82.56 115 ALA A O 1
ATOM 918 N N . ASN A 1 116 ? -0.901 8.918 9.295 1.00 90.88 116 ASN A N 1
ATOM 919 C CA . ASN A 1 116 ? -1.270 8.152 10.477 1.00 90.88 116 ASN A CA 1
ATOM 920 C C . ASN A 1 116 ? -0.619 6.778 10.370 1.00 90.88 116 ASN A C 1
ATOM 922 O O . ASN A 1 116 ? -0.679 6.148 9.316 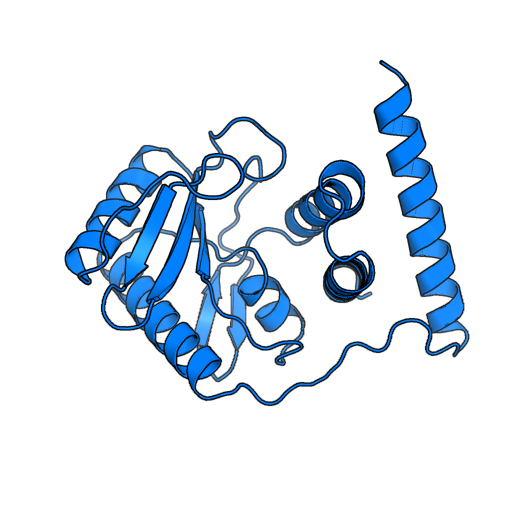1.00 90.88 116 ASN A O 1
ATOM 926 N N . ARG A 1 117 ? -0.043 6.320 11.479 1.00 95.31 117 ARG A N 1
ATOM 927 C CA . ARG A 1 117 ? 0.619 5.027 11.563 1.00 95.31 117 ARG A CA 1
ATOM 928 C C . ARG A 1 117 ? 0.023 4.196 12.678 1.00 95.31 117 ARG A C 1
ATOM 930 O O . ARG A 1 117 ? -0.057 4.641 13.827 1.00 95.31 117 ARG A O 1
ATOM 937 N N . TYR A 1 118 ? -0.372 2.985 12.325 1.00 97.12 118 TYR A N 1
ATOM 938 C CA . TYR A 1 118 ? -0.887 1.977 13.237 1.00 97.12 118 TYR A CA 1
ATOM 939 C C . TYR A 1 118 ? -0.017 0.731 13.161 1.00 97.12 118 TYR A C 1
ATOM 941 O O . TYR A 1 118 ? 0.495 0.394 12.098 1.00 97.12 118 TYR A O 1
ATOM 949 N N . VAL A 1 119 ? 0.164 0.052 14.289 1.00 97.31 119 VAL A N 1
ATOM 950 C CA . VAL A 1 119 ? 1.000 -1.148 14.371 1.00 97.31 119 VAL A CA 1
ATOM 951 C C . VAL A 1 119 ? 0.217 -2.274 15.026 1.00 97.31 119 VAL A C 1
ATOM 953 O O . VAL A 1 119 ? -0.379 -2.090 16.091 1.00 97.31 119 VAL A O 1
ATOM 956 N N . ASP A 1 120 ? 0.244 -3.455 14.410 1.00 97.06 120 ASP A N 1
ATOM 957 C CA . ASP A 1 120 ? -0.123 -4.691 15.101 1.00 97.06 120 ASP A CA 1
ATOM 958 C C . ASP A 1 120 ? 1.003 -5.050 16.076 1.00 97.06 120 ASP A C 1
ATOM 960 O O . ASP A 1 120 ? 2.067 -5.516 15.668 1.00 97.06 120 ASP A O 1
ATOM 964 N N . GLN A 1 121 ? 0.777 -4.824 17.372 1.00 93.56 121 GLN A N 1
ATOM 965 C CA . GLN A 1 121 ? 1.797 -5.002 18.409 1.00 93.56 121 GLN A CA 1
ATOM 966 C C . GLN A 1 121 ? 2.359 -6.426 18.470 1.00 93.56 121 GLN A C 1
ATOM 968 O O . GLN A 1 121 ? 3.505 -6.611 18.874 1.00 93.56 121 GLN A O 1
ATOM 973 N N . LYS A 1 122 ? 1.578 -7.435 18.062 1.00 93.69 122 LYS A N 1
ATOM 974 C CA . LYS A 1 122 ? 2.020 -8.831 18.100 1.00 93.69 122 LYS A CA 1
ATOM 975 C C . LYS A 1 122 ? 3.004 -9.147 16.980 1.00 93.69 122 LYS A C 1
ATOM 977 O O . LYS A 1 122 ? 3.968 -9.874 17.196 1.00 93.69 122 LYS A O 1
ATOM 982 N N . SER A 1 123 ? 2.728 -8.658 15.776 1.00 94.12 123 SER A N 1
ATOM 983 C CA . SER A 1 123 ? 3.487 -9.020 14.578 1.00 94.12 123 SER A CA 1
ATOM 984 C C . SER A 1 123 ? 4.474 -7.936 14.135 1.00 94.12 123 SER A C 1
ATOM 986 O O . SER A 1 123 ? 5.358 -8.218 13.326 1.00 94.12 123 SER A O 1
ATOM 988 N N . GLY A 1 124 ? 4.343 -6.710 14.642 1.00 95.88 124 GLY A N 1
ATOM 989 C CA . GLY A 1 124 ? 5.132 -5.548 14.236 1.00 95.88 124 GLY A CA 1
ATOM 990 C C . GLY A 1 124 ? 4.792 -5.022 12.838 1.00 95.88 124 GLY A C 1
ATOM 991 O O . GLY A 1 124 ? 5.601 -4.306 12.258 1.00 95.88 124 GLY A O 1
ATOM 992 N N . ILE A 1 125 ? 3.647 -5.404 12.262 1.00 97.69 125 ILE A N 1
ATOM 993 C CA . ILE A 1 125 ? 3.237 -4.932 10.931 1.00 97.69 125 ILE A CA 1
ATOM 994 C C . ILE A 1 125 ? 2.748 -3.489 11.037 1.00 97.69 125 ILE A C 1
ATOM 996 O O . ILE A 1 125 ? 1.850 -3.198 11.830 1.00 97.69 125 ILE A O 1
ATOM 1000 N N . GLU A 1 126 ? 3.325 -2.611 10.217 1.00 96.88 126 GLU A N 1
ATOM 1001 C CA . GLU A 1 126 ? 2.947 -1.201 10.123 1.00 96.88 126 GLU A CA 1
ATOM 1002 C C . GLU A 1 126 ? 1.850 -0.998 9.067 1.00 96.88 126 GLU A C 1
ATOM 1004 O O . GLU A 1 126 ? 1.897 -1.569 7.974 1.00 96.88 126 GLU A O 1
ATOM 1009 N N . VAL A 1 127 ? 0.868 -0.163 9.400 1.00 97.38 127 VAL A N 1
ATOM 1010 C CA . VAL A 1 127 ? -0.189 0.309 8.506 1.00 97.38 127 VAL A CA 1
ATOM 1011 C C . VAL A 1 127 ? -0.137 1.832 8.478 1.00 97.38 127 VAL A C 1
ATOM 1013 O O . VAL A 1 127 ? -0.465 2.482 9.474 1.00 97.38 127 VAL A O 1
ATOM 1016 N N . ASP A 1 128 ? 0.268 2.386 7.340 1.00 95.50 128 ASP A N 1
ATOM 1017 C CA . ASP A 1 128 ? 0.404 3.821 7.108 1.00 95.50 128 ASP A CA 1
ATOM 1018 C C . ASP A 1 128 ? -0.731 4.327 6.209 1.00 95.50 128 ASP A C 1
ATOM 1020 O O . ASP A 1 128 ? -1.091 3.701 5.207 1.00 95.50 128 ASP A O 1
ATOM 1024 N N . PHE A 1 129 ? -1.336 5.461 6.565 1.00 94.56 129 PHE A N 1
ATOM 1025 C CA . PHE A 1 129 ? -2.446 6.011 5.791 1.00 94.56 129 PHE A CA 1
ATOM 1026 C C . PHE A 1 129 ? -2.657 7.517 5.951 1.00 94.56 129 PHE A C 1
ATOM 1028 O O . PHE A 1 129 ? -2.366 8.123 6.984 1.00 94.56 129 PHE A O 1
ATOM 1035 N N . GLY A 1 130 ? -3.264 8.116 4.929 1.00 92.62 130 GLY A N 1
ATOM 1036 C CA . GLY A 1 130 ? -3.719 9.504 4.933 1.00 92.62 130 GLY A CA 1
ATOM 1037 C C . GLY A 1 130 ? -4.839 9.733 3.921 1.00 92.62 130 GLY A C 1
ATOM 1038 O O . GLY A 1 130 ? -5.079 8.917 3.031 1.00 92.62 130 GLY A O 1
ATOM 1039 N N . SER A 1 131 ? -5.568 10.833 4.064 1.00 92.44 131 SER A N 1
ATOM 1040 C CA . SER A 1 131 ? -6.570 11.244 3.078 1.00 92.44 131 SER A CA 1
ATOM 1041 C C . SER A 1 131 ? -5.995 12.156 1.998 1.00 92.44 131 SER A C 1
ATOM 1043 O O . SER A 1 131 ? -5.012 12.857 2.225 1.00 92.44 131 SER A O 1
ATOM 1045 N N . ILE A 1 132 ? -6.658 12.244 0.842 1.00 92.12 132 ILE A N 1
ATOM 1046 C CA . ILE A 1 132 ? -6.219 13.115 -0.269 1.00 92.12 132 ILE A CA 1
ATOM 1047 C C . ILE A 1 132 ? -6.212 14.614 0.058 1.00 92.12 132 ILE A C 1
ATOM 1049 O O . ILE A 1 132 ? -5.701 15.423 -0.712 1.00 92.12 132 ILE A O 1
ATOM 1053 N N . THR A 1 133 ? -6.783 14.981 1.205 1.00 85.69 133 THR A N 1
ATOM 1054 C CA . THR A 1 133 ? -6.769 16.343 1.745 1.00 85.69 133 THR A CA 1
ATOM 1055 C C . THR A 1 133 ? -5.433 16.721 2.392 1.00 85.69 133 THR A C 1
ATOM 1057 O O . THR A 1 133 ? -5.214 17.896 2.683 1.00 85.69 133 THR A O 1
ATOM 1060 N N . TYR A 1 134 ? -4.534 15.754 2.622 1.00 81.50 134 TYR A N 1
ATOM 1061 C CA . TYR A 1 134 ? -3.194 16.032 3.131 1.00 81.50 134 TYR A CA 1
ATOM 1062 C C . TYR A 1 134 ? -2.403 16.924 2.167 1.00 81.50 134 TYR A C 1
ATOM 1064 O O . TYR A 1 134 ? -2.436 16.712 0.950 1.00 81.50 134 TYR A O 1
ATOM 1072 N N . PRO A 1 135 ? -1.627 17.890 2.688 1.00 71.94 135 PRO A N 1
ATOM 1073 C CA . PRO A 1 135 ? -0.733 18.670 1.853 1.00 71.94 135 PRO A CA 1
ATOM 1074 C C . PRO A 1 135 ? 0.371 17.774 1.273 1.00 71.94 135 PRO A C 1
ATOM 1076 O O . PRO A 1 135 ? 0.952 16.940 1.962 1.00 71.94 135 PRO A O 1
ATOM 1079 N N . GLY A 1 136 ? 0.701 17.985 -0.002 1.00 73.38 136 GLY A N 1
ATOM 1080 C CA . GLY A 1 136 ? 1.830 17.327 -0.663 1.00 73.38 136 GLY A CA 1
ATOM 1081 C C . GLY A 1 136 ? 1.447 16.354 -1.778 1.00 73.38 136 GLY A C 1
ATOM 1082 O O . GLY A 1 136 ? 0.285 16.043 -2.026 1.00 73.38 136 GLY A O 1
ATOM 1083 N N . VAL A 1 137 ? 2.466 15.896 -2.507 1.00 71.19 137 VAL A N 1
ATOM 1084 C CA . VAL A 1 137 ? 2.297 15.063 -3.713 1.00 71.19 137 VAL A CA 1
ATOM 1085 C C . VAL A 1 137 ? 1.854 13.634 -3.380 1.00 71.19 137 VAL A C 1
ATOM 1087 O O . VAL A 1 137 ? 1.255 12.985 -4.230 1.00 71.19 137 VAL A O 1
ATOM 1090 N N . TYR A 1 138 ? 2.126 13.162 -2.161 1.00 75.69 138 TYR A N 1
ATOM 1091 C CA . TYR A 1 138 ? 1.892 11.780 -1.733 1.00 75.69 138 TYR A CA 1
ATOM 1092 C C . TYR A 1 138 ? 0.420 11.392 -1.667 1.00 75.69 138 TYR A C 1
ATOM 1094 O O . TYR A 1 138 ? 0.090 10.261 -2.002 1.00 75.69 138 TYR A O 1
ATOM 1102 N N . TYR A 1 139 ? -0.441 12.333 -1.279 1.00 80.69 139 TYR A N 1
ATOM 1103 C CA . TYR A 1 139 ? -1.858 12.070 -1.048 1.00 80.69 139 TYR A CA 1
ATOM 1104 C C . TYR A 1 139 ? -2.779 12.795 -2.029 1.00 80.69 139 TYR A C 1
ATOM 1106 O O . TYR A 1 139 ? -3.892 12.342 -2.249 1.00 80.69 139 TYR A O 1
ATOM 1114 N N . ASN A 1 140 ? -2.337 13.870 -2.688 1.00 84.69 140 ASN A N 1
ATOM 1115 C CA . ASN A 1 140 ? -3.176 14.589 -3.648 1.00 84.69 140 ASN A CA 1
ATOM 1116 C C . ASN A 1 140 ? -3.372 13.784 -4.951 1.00 84.69 140 ASN A C 1
ATOM 1118 O O . ASN A 1 140 ? -2.583 13.896 -5.899 1.00 84.69 140 ASN A O 1
ATOM 1122 N N . MET A 1 141 ? -4.426 12.964 -4.983 1.00 89.06 141 MET A N 1
ATOM 1123 C CA . MET A 1 141 ? -4.753 12.075 -6.094 1.00 89.06 141 MET A CA 1
ATOM 1124 C C . MET A 1 141 ? -6.269 11.935 -6.322 1.00 89.06 141 MET A C 1
ATOM 1126 O O . MET A 1 141 ? -7.036 11.888 -5.362 1.00 89.06 141 MET A O 1
ATOM 1130 N N . PRO A 1 142 ? -6.725 11.826 -7.583 1.00 90.50 142 PRO A N 1
ATOM 1131 C CA . PRO A 1 142 ? -8.135 11.639 -7.902 1.00 90.50 142 PRO A CA 1
ATOM 1132 C C . PRO A 1 142 ? -8.513 10.159 -7.766 1.00 90.50 142 PRO A C 1
ATOM 1134 O O . PRO A 1 142 ? -8.491 9.422 -8.751 1.00 90.50 142 PRO A O 1
ATOM 1137 N N . LEU A 1 143 ? -8.822 9.703 -6.550 1.00 91.62 143 LEU A N 1
ATOM 1138 C CA . LEU A 1 143 ? -9.228 8.313 -6.314 1.00 91.62 143 LEU A CA 1
ATOM 1139 C C . LEU A 1 143 ? -10.478 7.956 -7.127 1.00 91.62 143 LEU A C 1
ATOM 1141 O O . LEU A 1 143 ? -11.444 8.717 -7.167 1.00 91.62 143 LEU A O 1
ATOM 1145 N N . LYS A 1 144 ? -10.456 6.780 -7.761 1.00 87.25 144 LYS A N 1
ATOM 1146 C CA . LYS A 1 144 ? -11.566 6.241 -8.555 1.00 87.25 144 LYS A CA 1
ATOM 1147 C C . LYS A 1 144 ? -11.875 4.817 -8.112 1.00 87.25 144 LYS A C 1
ATOM 1149 O O . LYS A 1 144 ? -10.967 4.061 -7.776 1.00 87.25 144 LYS A O 1
ATOM 1154 N N . ASP A 1 145 ? -13.148 4.441 -8.142 1.00 87.12 145 ASP A N 1
ATOM 1155 C CA . ASP A 1 145 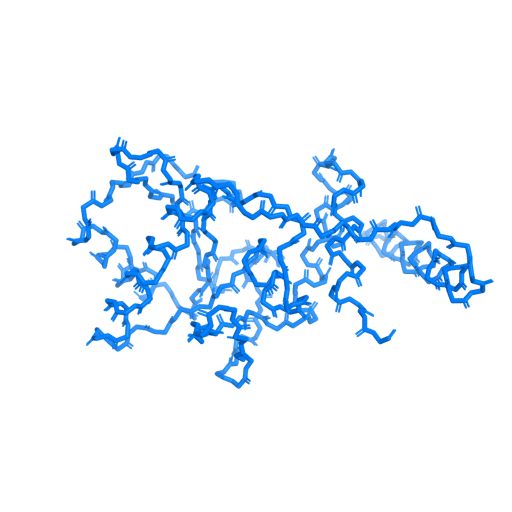? -13.598 3.103 -7.729 1.00 87.12 145 ASP A CA 1
ATOM 1156 C C . ASP A 1 145 ? -13.268 2.001 -8.751 1.00 87.12 145 ASP A C 1
ATOM 1158 O O . ASP A 1 145 ? -13.313 0.821 -8.421 1.00 87.12 145 ASP A O 1
ATOM 1162 N N . ASN A 1 146 ? -12.943 2.369 -9.993 1.00 89.12 146 ASN A N 1
ATOM 1163 C CA . ASN A 1 146 ? -12.789 1.430 -11.106 1.00 89.12 146 ASN A CA 1
ATOM 1164 C C . ASN A 1 146 ? -11.391 0.799 -11.221 1.00 89.12 146 ASN A C 1
ATOM 1166 O O . ASN A 1 146 ? -11.208 -0.121 -12.014 1.00 89.12 146 ASN A O 1
ATOM 1170 N N . GLU A 1 147 ? -10.402 1.277 -10.466 1.00 92.00 147 GLU A N 1
ATOM 1171 C CA . GLU A 1 147 ? -9.062 0.691 -10.468 1.00 92.00 147 GLU A CA 1
ATOM 1172 C C . GLU A 1 147 ? -8.944 -0.374 -9.379 1.00 92.00 147 GLU A C 1
ATOM 1174 O O . GLU A 1 147 ? -8.626 -0.094 -8.223 1.00 92.00 147 GLU A O 1
ATOM 1179 N N . VAL A 1 148 ? -9.205 -1.618 -9.775 1.00 95.69 148 VAL A N 1
ATOM 1180 C CA . VAL A 1 148 ? -9.190 -2.798 -8.906 1.00 95.69 148 VAL A CA 1
ATOM 1181 C C . VAL A 1 148 ? -8.191 -3.809 -9.449 1.00 95.69 148 VAL A C 1
ATOM 1183 O O . VAL A 1 148 ? -8.206 -4.111 -10.639 1.00 95.69 148 VAL A O 1
ATOM 1186 N N . MET A 1 149 ? -7.322 -4.327 -8.583 1.00 95.75 149 MET A N 1
ATOM 1187 C CA . MET A 1 149 ? -6.353 -5.374 -8.915 1.00 95.75 149 MET A CA 1
ATOM 1188 C C . MET A 1 149 ? -6.716 -6.672 -8.198 1.00 95.75 149 MET A C 1
ATOM 1190 O O . MET A 1 149 ? -7.361 -6.647 -7.150 1.00 95.75 149 MET A O 1
ATOM 1194 N N . VAL A 1 150 ? -6.254 -7.798 -8.742 1.00 96.81 150 VAL A N 1
ATOM 1195 C CA . VAL A 1 150 ? -6.408 -9.121 -8.131 1.00 96.81 150 VAL A CA 1
ATOM 1196 C C . VAL A 1 150 ? -5.028 -9.726 -7.905 1.00 96.81 150 VAL A C 1
ATOM 1198 O O . VAL A 1 150 ? -4.207 -9.766 -8.818 1.00 96.81 150 VAL A O 1
ATOM 1201 N N . LEU A 1 151 ? -4.779 -10.207 -6.689 1.00 96.25 151 LEU A N 1
ATOM 1202 C CA . LEU A 1 151 ? -3.580 -10.961 -6.323 1.00 96.25 151 LEU A CA 1
ATOM 1203 C C . LEU A 1 151 ? -4.013 -12.158 -5.480 1.00 96.25 151 LEU A C 1
ATOM 1205 O O . LEU A 1 151 ? -4.733 -11.973 -4.501 1.00 96.25 151 LEU A O 1
ATOM 1209 N N . ASP A 1 152 ? -3.613 -13.371 -5.862 1.00 94.81 152 ASP A N 1
ATOM 1210 C CA . ASP A 1 152 ? -3.939 -14.617 -5.149 1.00 94.81 152 ASP A CA 1
ATOM 1211 C C . ASP A 1 152 ? -5.427 -14.729 -4.756 1.00 94.81 152 ASP A C 1
ATOM 1213 O O . ASP A 1 152 ? -5.783 -15.034 -3.615 1.00 94.81 152 ASP A O 1
ATOM 1217 N N . GLY A 1 153 ? -6.313 -14.395 -5.703 1.00 96.19 153 GLY A N 1
ATOM 1218 C CA . GLY A 1 153 ? -7.770 -14.430 -5.531 1.00 96.19 153 GLY A CA 1
ATOM 1219 C C . GLY A 1 153 ? -8.366 -13.310 -4.667 1.00 96.19 153 GLY A C 1
ATOM 1220 O O . GLY A 1 153 ? -9.582 -13.253 -4.511 1.00 96.19 153 GLY A O 1
ATOM 1221 N N . PHE A 1 154 ? -7.553 -12.403 -4.119 1.00 97.75 154 PHE A N 1
ATOM 1222 C CA . PHE A 1 154 ? -8.016 -11.243 -3.359 1.00 97.75 154 PHE A CA 1
ATOM 1223 C C . PHE A 1 154 ? -8.087 -9.999 -4.251 1.00 97.75 154 PHE A C 1
ATOM 1225 O O . PHE A 1 154 ? -7.092 -9.605 -4.860 1.00 97.75 154 PHE A O 1
ATOM 1232 N N . SER A 1 155 ? -9.272 -9.391 -4.312 1.00 97.25 155 SER A N 1
ATOM 1233 C CA . SER A 1 155 ? -9.577 -8.208 -5.118 1.00 97.25 155 SER A CA 1
ATOM 1234 C C . SER A 1 155 ? -9.556 -6.948 -4.255 1.00 97.25 155 SER A C 1
ATOM 1236 O O . SER A 1 155 ? -10.181 -6.925 -3.196 1.00 97.25 155 SER A O 1
ATOM 1238 N N . TYR A 1 156 ? -8.858 -5.900 -4.693 1.00 97.44 156 TYR A N 1
ATOM 1239 C CA . TYR A 1 156 ? -8.748 -4.649 -3.941 1.00 97.44 156 TYR A CA 1
ATOM 1240 C C . TYR A 1 156 ? -8.563 -3.422 -4.837 1.00 97.44 156 TYR A C 1
ATOM 1242 O O . TYR A 1 156 ? -7.886 -3.449 -5.866 1.00 97.44 156 TYR A O 1
ATOM 1250 N N . ARG A 1 157 ? -9.151 -2.310 -4.393 1.00 97.44 157 ARG A N 1
ATOM 1251 C CA . ARG A 1 157 ? -8.982 -0.964 -4.956 1.00 97.44 157 ARG A CA 1
ATOM 1252 C C . ARG A 1 157 ? -7.543 -0.479 -4.793 1.00 97.44 157 ARG A C 1
ATOM 1254 O O . ARG A 1 157 ? -6.957 -0.599 -3.715 1.00 97.44 157 ARG A O 1
ATOM 1261 N N . VAL A 1 158 ? -7.007 0.138 -5.837 1.00 96.88 158 VAL A N 1
ATOM 1262 C CA . VAL A 1 158 ? -5.666 0.735 -5.871 1.00 96.88 158 VAL A CA 1
ATOM 1263 C C . VAL A 1 158 ? -5.727 2.163 -6.394 1.00 96.88 158 VAL A C 1
ATOM 1265 O O . VAL A 1 158 ? -6.617 2.524 -7.160 1.00 96.88 158 VAL A O 1
ATOM 1268 N N . ILE A 1 159 ? -4.772 2.993 -5.985 1.00 94.69 159 ILE A N 1
ATOM 1269 C CA . ILE A 1 159 ? -4.690 4.383 -6.454 1.00 94.69 159 ILE A CA 1
ATOM 1270 C C . ILE A 1 159 ? -4.383 4.477 -7.953 1.00 94.69 159 ILE A C 1
ATOM 1272 O O . ILE A 1 159 ? -3.699 3.587 -8.468 1.00 94.69 159 ILE A O 1
ATOM 1276 N N . PRO A 1 160 ? -4.773 5.570 -8.639 1.00 93.44 160 PRO A N 1
ATOM 1277 C CA . PRO A 1 160 ? -4.507 5.733 -10.063 1.00 93.44 160 PRO A CA 1
ATOM 1278 C C . PRO A 1 160 ? -3.040 5.549 -10.441 1.00 93.44 160 PRO A C 1
ATOM 1280 O O . PRO A 1 160 ? -2.149 6.094 -9.780 1.00 93.44 160 PRO A O 1
ATOM 1283 N N . VAL A 1 161 ? -2.778 4.818 -11.530 1.00 92.00 161 VAL A N 1
ATOM 1284 C CA . VAL A 1 161 ? -1.407 4.561 -12.024 1.00 92.00 161 VAL A CA 1
ATOM 1285 C C . VAL A 1 161 ? -0.620 5.863 -12.185 1.00 92.00 161 VAL A C 1
ATOM 1287 O O . VAL A 1 161 ? 0.512 5.958 -11.714 1.00 92.00 161 VAL A O 1
ATOM 1290 N N . GLU A 1 162 ? -1.222 6.886 -12.793 1.00 90.00 162 GLU A N 1
ATOM 1291 C CA . GLU A 1 162 ? -0.574 8.182 -13.030 1.00 90.00 162 GLU A CA 1
ATOM 1292 C C . GLU A 1 162 ? -0.150 8.871 -11.726 1.00 90.00 162 GLU A C 1
ATOM 1294 O O . GLU A 1 162 ? 0.971 9.380 -11.616 1.00 90.00 162 GLU A O 1
ATOM 1299 N N . SER A 1 163 ? -1.016 8.842 -10.709 1.00 91.31 163 SER A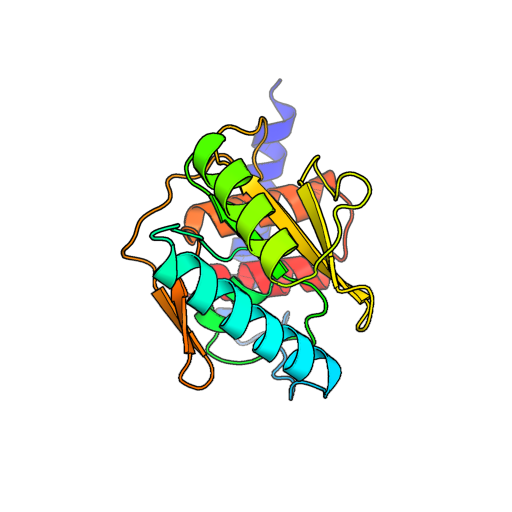 N 1
ATOM 1300 C CA . SER A 1 163 ? -0.707 9.359 -9.375 1.00 91.31 163 SER A CA 1
ATOM 1301 C C . SER A 1 163 ? 0.429 8.569 -8.735 1.00 91.31 163 SER A C 1
ATOM 1303 O O . SER A 1 163 ? 1.362 9.161 -8.195 1.00 91.31 163 SER A O 1
ATOM 1305 N N . HIS A 1 164 ? 0.411 7.244 -8.873 1.00 91.00 164 HIS A N 1
ATOM 1306 C CA . HIS A 1 164 ? 1.444 6.378 -8.318 1.00 91.00 164 HIS A CA 1
ATOM 1307 C C . HIS A 1 164 ? 2.822 6.628 -8.960 1.00 91.00 164 HIS A C 1
ATOM 1309 O O . HIS A 1 164 ? 3.830 6.738 -8.260 1.00 91.00 164 HIS A O 1
ATOM 1315 N N . VAL A 1 165 ? 2.865 6.801 -10.287 1.00 89.94 165 VAL A N 1
ATOM 1316 C CA . VAL A 1 165 ? 4.079 7.176 -11.033 1.00 89.94 165 VAL A CA 1
ATOM 1317 C C . VAL A 1 165 ? 4.601 8.531 -10.565 1.00 89.94 165 VAL A C 1
ATOM 1319 O O . VAL A 1 165 ? 5.803 8.680 -10.345 1.00 89.94 165 VAL A O 1
ATOM 1322 N N . LYS A 1 166 ? 3.719 9.523 -10.397 1.00 88.38 166 LYS A N 1
ATOM 1323 C CA . LYS A 1 166 ? 4.096 10.861 -9.922 1.00 88.38 166 LYS A CA 1
ATOM 1324 C C . LYS A 1 166 ? 4.732 10.805 -8.531 1.00 88.38 166 LYS A C 1
ATOM 1326 O O . LYS A 1 166 ? 5.760 11.449 -8.321 1.00 88.38 166 LYS A O 1
ATOM 1331 N N . VAL A 1 167 ? 4.164 10.017 -7.615 1.00 88.25 167 VAL A N 1
ATOM 1332 C CA . VAL A 1 167 ? 4.708 9.812 -6.264 1.00 88.25 167 VAL A CA 1
ATOM 1333 C C . VAL A 1 167 ? 6.099 9.187 -6.319 1.00 88.25 167 VAL A C 1
ATOM 1335 O O . VAL A 1 167 ? 7.029 9.744 -5.741 1.00 88.25 167 VAL A O 1
ATOM 1338 N N . TYR A 1 168 ? 6.294 8.091 -7.057 1.00 87.25 168 TYR A N 1
ATOM 1339 C CA . TYR A 1 168 ? 7.614 7.451 -7.100 1.00 87.25 168 TYR A CA 1
ATOM 1340 C C . TYR A 1 168 ? 8.663 8.251 -7.857 1.00 87.25 168 TYR A C 1
ATOM 1342 O O . TYR A 1 168 ? 9.819 8.252 -7.441 1.00 87.25 168 TYR A O 1
ATOM 1350 N N . LYS A 1 169 ? 8.278 9.000 -8.898 1.00 85.00 169 LYS A N 1
ATOM 1351 C CA . LYS A 1 169 ? 9.169 10.013 -9.473 1.00 85.00 169 LYS A CA 1
ATOM 1352 C C . LYS A 1 169 ? 9.573 11.014 -8.394 1.00 85.00 169 LYS A C 1
ATOM 1354 O O . LYS A 1 169 ? 10.755 11.257 -8.231 1.00 85.00 169 LYS A O 1
ATOM 1359 N N . TYR A 1 170 ? 8.637 11.549 -7.610 1.00 84.12 170 TYR A N 1
ATOM 1360 C CA . TYR A 1 170 ? 8.973 12.487 -6.536 1.00 84.12 170 TYR A CA 1
ATOM 1361 C C . TYR A 1 170 ? 9.923 11.886 -5.480 1.00 84.12 170 TYR A C 1
ATOM 1363 O O . TYR A 1 170 ? 10.905 12.542 -5.126 1.00 84.12 170 TYR A O 1
ATOM 1371 N N . ILE A 1 171 ? 9.675 10.653 -5.019 1.00 82.12 171 ILE A N 1
ATOM 1372 C CA . ILE A 1 171 ? 10.528 9.935 -4.050 1.00 82.12 171 ILE A CA 1
ATOM 1373 C C . ILE A 1 171 ? 11.950 9.797 -4.595 1.00 82.12 171 ILE A C 1
ATOM 1375 O O . ILE A 1 171 ? 12.898 10.233 -3.942 1.00 82.12 171 ILE A O 1
ATOM 1379 N N . LEU A 1 172 ? 12.080 9.296 -5.828 1.00 79.31 172 LEU A N 1
ATOM 1380 C CA . LEU A 1 172 ? 13.359 9.022 -6.480 1.00 79.31 172 LEU A CA 1
ATOM 1381 C C . LEU A 1 172 ? 14.335 10.211 -6.453 1.00 79.31 172 LEU A C 1
ATOM 1383 O O . LEU A 1 172 ? 15.544 10.006 -6.383 1.00 79.31 172 LEU A O 1
ATOM 1387 N N . PHE A 1 173 ? 13.827 11.450 -6.480 1.00 69.25 173 PHE A N 1
ATOM 1388 C CA . PHE A 1 173 ? 14.665 12.658 -6.524 1.00 69.25 173 PHE A CA 1
ATOM 1389 C C . PHE A 1 173 ? 14.807 13.401 -5.208 1.00 69.25 173 PHE A C 1
ATOM 1391 O O . PHE A 1 173 ? 15.782 14.133 -5.050 1.00 69.25 173 PHE A O 1
ATOM 1398 N N . ASN A 1 174 ? 13.838 13.281 -4.301 1.00 70.44 174 ASN A N 1
ATOM 1399 C CA . ASN A 1 174 ? 13.791 14.143 -3.120 1.00 70.44 174 ASN A CA 1
ATOM 1400 C C . ASN A 1 174 ? 14.156 13.420 -1.826 1.00 70.44 174 ASN A C 1
ATOM 1402 O O . ASN A 1 174 ? 14.557 14.085 -0.877 1.00 70.44 174 ASN A O 1
ATOM 1406 N N . THR A 1 175 ? 14.035 12.092 -1.765 1.00 66.75 175 THR A N 1
ATOM 1407 C CA . THR A 1 175 ? 14.268 11.348 -0.516 1.00 66.75 175 THR A CA 1
ATOM 1408 C C . THR A 1 175 ? 15.587 10.582 -0.504 1.00 66.75 175 THR A C 1
ATOM 1410 O O . THR A 1 175 ? 15.989 10.104 0.552 1.00 66.75 175 THR A O 1
ATOM 1413 N N . GLY A 1 176 ? 16.262 10.448 -1.654 1.00 56.88 176 GLY A N 1
ATOM 1414 C CA . GLY A 1 176 ? 17.508 9.680 -1.769 1.00 56.88 176 GLY A CA 1
ATOM 1415 C C . GLY A 1 176 ? 17.347 8.188 -1.447 1.00 56.88 176 GLY A C 1
ATOM 1416 O O . GLY A 1 176 ? 18.340 7.501 -1.215 1.00 56.88 176 GLY A O 1
ATOM 1417 N N . GLN A 1 177 ? 16.109 7.682 -1.403 1.00 62.50 177 GLN A N 1
ATOM 1418 C CA . GLN A 1 177 ? 15.838 6.265 -1.185 1.00 62.50 177 GLN A CA 1
ATOM 1419 C C . GLN A 1 177 ? 16.296 5.424 -2.385 1.00 62.50 177 GLN A C 1
ATOM 1421 O O . GLN A 1 177 ? 16.526 5.934 -3.478 1.00 62.50 177 GLN A O 1
ATOM 1426 N N . SER A 1 178 ? 16.499 4.125 -2.136 1.00 74.19 178 SER A N 1
ATOM 1427 C CA . SER A 1 178 ? 17.116 3.152 -3.049 1.00 74.19 178 SER A CA 1
ATOM 1428 C C . SER A 1 178 ? 16.688 3.315 -4.520 1.00 74.19 178 SER A C 1
ATOM 1430 O O . SER A 1 178 ? 15.666 2.771 -4.948 1.00 74.19 178 SER A O 1
ATOM 1432 N N . LEU A 1 179 ? 17.539 3.993 -5.308 1.00 81.12 179 LEU A N 1
ATOM 1433 C CA . LEU A 1 179 ? 17.337 4.321 -6.728 1.00 81.12 179 LEU A CA 1
ATOM 1434 C C . LEU A 1 179 ? 16.858 3.112 -7.539 1.00 81.12 179 LEU A C 1
ATOM 1436 O O . LEU A 1 179 ? 15.906 3.202 -8.307 1.00 81.12 179 LEU A O 1
ATOM 1440 N N . ARG A 1 180 ? 17.485 1.949 -7.332 1.00 84.38 180 ARG A N 1
ATOM 1441 C CA . ARG A 1 180 ? 17.134 0.714 -8.041 1.00 84.38 180 ARG A CA 1
ATOM 1442 C C . ARG A 1 180 ? 15.707 0.251 -7.740 1.00 84.38 180 ARG A C 1
ATOM 1444 O O . ARG A 1 180 ? 14.985 -0.111 -8.666 1.00 84.38 180 ARG A O 1
ATOM 1451 N N . ASN A 1 181 ? 15.303 0.244 -6.470 1.00 86.00 181 ASN A N 1
ATOM 1452 C CA . ASN A 1 181 ? 13.984 -0.246 -6.068 1.00 86.00 181 ASN A CA 1
ATOM 1453 C C . ASN A 1 181 ? 12.875 0.650 -6.615 1.00 86.00 181 ASN A C 1
ATOM 1455 O O . ASN A 1 181 ? 11.876 0.149 -7.126 1.00 86.00 181 ASN A O 1
ATOM 1459 N N . ASP A 1 182 ? 13.063 1.964 -6.557 1.00 87.56 182 ASP A N 1
ATOM 1460 C CA . ASP A 1 182 ? 12.072 2.906 -7.066 1.00 87.56 182 ASP A CA 1
ATOM 1461 C C . ASP A 1 182 ? 12.021 2.914 -8.599 1.00 87.56 182 ASP A C 1
ATOM 1463 O O . ASP A 1 182 ? 10.932 2.993 -9.166 1.00 87.56 182 ASP A O 1
ATOM 1467 N N . LEU A 1 183 ? 13.146 2.698 -9.290 1.00 87.31 183 LEU A N 1
ATOM 1468 C CA . LEU A 1 183 ? 13.136 2.457 -10.736 1.00 87.31 183 LEU A CA 1
ATOM 1469 C C . LEU A 1 183 ? 12.369 1.176 -11.106 1.00 87.31 183 LEU A C 1
ATOM 1471 O O . LEU A 1 183 ? 11.625 1.191 -12.084 1.00 87.31 183 LEU A O 1
ATOM 1475 N N . ILE A 1 184 ? 12.494 0.084 -10.335 1.00 89.56 184 ILE A N 1
ATOM 1476 C CA . ILE A 1 184 ? 11.726 -1.157 -10.573 1.00 89.56 184 ILE A CA 1
ATOM 1477 C C . ILE A 1 184 ? 10.227 -0.884 -10.426 1.00 89.56 184 ILE A C 1
ATOM 1479 O O . ILE A 1 184 ? 9.439 -1.283 -11.282 1.00 89.56 184 ILE A O 1
ATOM 1483 N N . LYS A 1 185 ? 9.834 -0.161 -9.374 1.00 92.12 185 LYS A N 1
ATOM 1484 C CA . LYS A 1 185 ? 8.445 0.249 -9.137 1.00 92.12 185 LYS A CA 1
ATOM 1485 C C . LYS A 1 185 ? 7.901 1.102 -10.283 1.00 92.12 185 LYS A C 1
ATOM 1487 O O . LYS A 1 185 ? 6.843 0.797 -10.826 1.00 92.12 185 LYS A O 1
ATOM 1492 N N . ILE A 1 186 ? 8.646 2.130 -10.695 1.00 90.31 186 ILE A N 1
ATOM 1493 C CA . ILE A 1 186 ? 8.288 2.996 -11.828 1.00 90.31 186 ILE A CA 1
ATOM 1494 C C . ILE A 1 186 ? 8.171 2.176 -13.115 1.00 90.31 186 ILE A C 1
ATOM 1496 O O . ILE A 1 186 ? 7.225 2.372 -13.870 1.00 90.31 186 ILE A O 1
ATOM 1500 N N . LYS A 1 187 ? 9.086 1.231 -13.349 1.00 88.81 187 LYS A N 1
ATOM 1501 C CA . LYS A 1 187 ? 9.042 0.335 -14.506 1.00 88.81 187 LYS A CA 1
ATOM 1502 C C . LYS A 1 187 ? 7.782 -0.527 -14.516 1.00 88.81 187 LYS A C 1
ATOM 1504 O O . LYS A 1 187 ? 7.160 -0.646 -15.563 1.00 88.81 187 LYS A O 1
ATOM 1509 N N . ILE A 1 188 ? 7.394 -1.109 -13.379 1.00 91.94 188 ILE A N 1
ATOM 1510 C CA . ILE A 1 188 ? 6.141 -1.873 -13.267 1.00 91.94 188 ILE A CA 1
ATOM 1511 C C . ILE A 1 188 ? 4.943 -0.974 -13.593 1.00 91.94 188 ILE A C 1
ATOM 1513 O O . ILE A 1 188 ? 4.076 -1.372 -14.361 1.00 91.94 188 ILE A O 1
ATOM 1517 N N . LEU A 1 189 ? 4.910 0.243 -13.045 1.00 91.62 189 LEU A N 1
ATOM 1518 C CA . LEU A 1 189 ? 3.804 1.183 -13.237 1.00 91.62 189 LEU A CA 1
ATOM 1519 C C . LEU A 1 189 ? 3.700 1.731 -14.667 1.00 91.62 189 LEU A C 1
ATOM 1521 O O . LEU A 1 189 ? 2.603 2.025 -15.125 1.00 91.62 189 LEU A O 1
ATOM 1525 N N . LEU A 1 190 ? 4.829 1.888 -15.358 1.00 86.69 190 LEU A N 1
ATOM 1526 C CA . LEU A 1 190 ? 4.900 2.431 -16.716 1.00 86.69 190 LEU A CA 1
ATOM 1527 C C . LEU A 1 190 ? 4.849 1.364 -17.808 1.00 86.69 190 LEU A C 1
ATOM 1529 O O . LEU A 1 190 ? 5.041 1.713 -18.973 1.00 86.69 190 LEU A O 1
ATOM 1533 N N . ARG A 1 191 ? 4.610 0.092 -17.463 1.00 75.31 191 ARG A N 1
ATOM 1534 C CA . ARG A 1 191 ? 4.467 -0.982 -18.450 1.00 75.31 191 ARG A CA 1
ATOM 1535 C C . ARG A 1 191 ? 3.253 -0.750 -19.357 1.00 75.31 191 ARG A C 1
ATOM 1537 O O . ARG A 1 191 ? 2.148 -1.197 -19.069 1.00 75.31 191 ARG A O 1
ATOM 1544 N N . TYR A 1 192 ? 3.543 -0.046 -20.450 1.00 46.66 192 TYR A N 1
ATOM 1545 C CA . TYR A 1 192 ? 3.207 -0.391 -21.828 1.00 46.66 192 TYR A CA 1
ATOM 1546 C C . TYR A 1 192 ? 4.289 -1.315 -22.396 1.00 46.66 192 TYR A C 1
ATOM 1548 O O . TYR A 1 192 ? 5.485 -0.926 -22.345 1.00 46.66 192 TYR A O 1
#

Secondary structure (DSSP, 8-state):
--HHHHHHHHHHHHHHHHHHHHHTT--SS-----PPPHHHHHHHHHHHHHHHHHHHTT---EE-HHHHHHHHHTS-SS---EEEEEESSHHHHHHHHHHHHHTTPEE-S--GGG-EEEEETTTTEEEEEEETTSSSTTT-----TT-EEEETTEEEEB--HHHHHHHHHHHHHHT---HHHHHHHHHHHT--

InterPro domains:
  IPR019646 Aminoglycoside-2''-adenylyltransferase [PF10706] (47-134)

Foldseek 3Di:
DCVVVVLVVVVVVVLVVVVVVVVVVPPPFDQDFDDADPQLVVLVVVVLVLVVLCVVVVQAKAWAPQVLLCLLLLGHSDHDQETEIEGADPVSVVVSVVSCVVVVWAFDPQDPPRWTWTAPPVSRYIYTYDYCPRPDLLHVADADPPQWGDHPNDIGHHGDLVSNLSVLSCCCPPVVPDVSVSSSSNCSSPPD

Organism: NCBI:txid1975085

Mean predicted aligned error: 5.49 Å

Radius of gyration: 17.06 Å; Cα contacts (8 Å, |Δi|>4): 272; chains: 1; bounding box: 38×45×46 Å